Protein AF-A0A9P8UYE0-F1 (afdb_monomer_lite)

Radius of gyration: 27.61 Å; chains: 1; bounding box: 80×46×83 Å

pLDDT: mean 73.15, std 22.5, range [25.98, 96.81]

Secondary structure (DSSP, 8-state):
-----------PPP--PPP-----------TTTGGGG--S-SPPPPHHHHHHH-GGGS-----HHHHHHHHHHHHHHHHHHHHHHHHHHSTT--HHHHHHHHHS-S-----SSSHHHHHHHT--SSSSS-HHHHHHHHHHHHH-GGG--HHHHHHHHHHHHHHHHHTT-HHHHHHHHHHHHHHHHHHHHHHHHHHHHHHHHHHHHHHHHHHHHTS-TTS-HHHHHHHHHHHHHHHHHHHHHHHHHHHHHHHHHHHHHHHHHHHHH-

Structure (mmCIF, N/CA/C/O backbone):
data_AF-A0A9P8UYE0-F1
#
_entry.id   AF-A0A9P8UYE0-F1
#
loop_
_atom_site.group_PDB
_atom_site.id
_atom_site.type_symbol
_atom_site.label_atom_id
_atom_site.label_alt_id
_atom_site.label_comp_id
_atom_site.label_asym_id
_atom_site.label_entity_id
_atom_site.label_seq_id
_atom_site.pdbx_PDB_ins_code
_atom_site.Cartn_x
_atom_site.Cartn_y
_atom_site.Cartn_z
_atom_site.occupancy
_atom_site.B_iso_or_equiv
_atom_site.auth_seq_id
_atom_site.auth_comp_id
_atom_site.auth_asym_id
_atom_site.auth_atom_id
_atom_site.pdbx_PDB_model_num
ATOM 1 N N . MET A 1 1 ? -51.421 34.758 10.465 1.00 39.47 1 MET A N 1
ATOM 2 C CA . MET A 1 1 ? -50.378 34.513 9.446 1.00 39.47 1 MET A CA 1
ATOM 3 C C . MET A 1 1 ? -49.308 33.655 10.093 1.00 39.47 1 MET A C 1
ATOM 5 O O . MET A 1 1 ? -48.503 34.165 10.857 1.00 39.47 1 MET A O 1
ATOM 9 N N . THR A 1 2 ? -49.390 32.345 9.885 1.00 33.72 2 THR A N 1
ATOM 10 C CA . THR A 1 2 ? -48.604 31.326 10.594 1.00 33.72 2 THR A CA 1
ATOM 11 C C . THR A 1 2 ? -47.727 30.634 9.557 1.00 33.72 2 THR A C 1
ATOM 13 O O . THR A 1 2 ? -48.249 29.983 8.656 1.00 33.72 2 THR A O 1
ATOM 16 N N . ALA A 1 3 ? -46.411 30.830 9.633 1.00 34.81 3 ALA A N 1
ATOM 17 C CA . ALA A 1 3 ? -45.461 30.203 8.722 1.00 34.81 3 ALA A CA 1
ATOM 18 C C . ALA A 1 3 ? -45.076 28.816 9.254 1.00 34.81 3 ALA A C 1
ATOM 20 O O . ALA A 1 3 ? -44.510 28.685 10.338 1.00 34.81 3 ALA A O 1
ATOM 21 N N . ILE A 1 4 ? -45.408 27.783 8.481 1.00 36.22 4 ILE A N 1
ATOM 22 C CA . ILE A 1 4 ? -44.998 26.397 8.705 1.00 36.22 4 ILE A CA 1
ATOM 23 C C . ILE A 1 4 ? -43.597 26.239 8.101 1.00 36.22 4 ILE A C 1
ATOM 25 O O . ILE A 1 4 ? -43.437 26.293 6.884 1.00 36.22 4 ILE A O 1
ATOM 29 N N . MET A 1 5 ? -42.578 26.051 8.942 1.00 33.09 5 MET A N 1
ATOM 30 C CA . MET A 1 5 ? -41.247 25.633 8.494 1.00 33.09 5 MET A CA 1
ATOM 31 C C . MET A 1 5 ? -41.240 24.120 8.248 1.00 33.09 5 MET A C 1
ATOM 33 O O . MET A 1 5 ? -41.347 23.326 9.183 1.00 33.09 5 MET A O 1
ATOM 37 N N . GLN A 1 6 ? -41.096 23.718 6.984 1.00 34.91 6 GLN A N 1
ATOM 38 C CA . GLN A 1 6 ? -40.771 22.342 6.609 1.00 34.91 6 GLN A CA 1
ATOM 39 C C . GLN A 1 6 ? -39.362 21.990 7.106 1.00 34.91 6 GLN A C 1
ATOM 41 O O . GLN A 1 6 ? -38.376 22.622 6.730 1.00 34.91 6 GLN A O 1
ATOM 46 N N . LYS A 1 7 ? -39.266 20.954 7.946 1.00 34.41 7 LYS A N 1
ATOM 47 C CA . LYS A 1 7 ? -37.996 20.314 8.303 1.00 34.41 7 LYS A CA 1
ATOM 48 C C . LYS A 1 7 ? -37.472 19.539 7.094 1.00 34.41 7 LYS A C 1
ATOM 50 O O . LYS A 1 7 ? -38.073 18.549 6.690 1.00 34.41 7 LYS A O 1
ATOM 55 N N . SER A 1 8 ? -36.336 19.975 6.557 1.00 32.19 8 SER A N 1
ATOM 56 C CA . SER A 1 8 ? -35.516 19.175 5.648 1.00 32.19 8 SER A CA 1
ATOM 57 C C . SER A 1 8 ? -34.842 18.059 6.447 1.00 32.19 8 SER A C 1
ATOM 59 O O . SER A 1 8 ? -33.958 18.307 7.267 1.00 32.19 8 SER A O 1
ATOM 61 N N . THR A 1 9 ? -35.294 16.823 6.257 1.00 33.19 9 THR A N 1
ATOM 62 C CA . THR A 1 9 ? -34.565 15.620 6.663 1.00 33.19 9 THR A CA 1
ATOM 63 C C . THR A 1 9 ? -33.369 15.442 5.735 1.00 33.19 9 THR A C 1
ATOM 65 O O . THR A 1 9 ? -33.521 15.015 4.592 1.00 33.19 9 THR A O 1
ATOM 68 N N . ALA A 1 10 ? -32.176 15.772 6.228 1.00 30.72 10 ALA A N 1
ATOM 69 C CA . ALA A 1 10 ? -30.927 15.428 5.566 1.00 30.72 10 ALA A CA 1
ATOM 70 C C . ALA A 1 10 ? -30.736 13.904 5.622 1.00 30.72 10 ALA A C 1
ATOM 72 O O . ALA A 1 10 ? -30.415 13.339 6.667 1.00 30.72 10 ALA A O 1
ATOM 73 N N . ILE A 1 11 ? -30.964 13.240 4.492 1.00 35.22 11 ILE A N 1
ATOM 74 C CA . ILE A 1 11 ? -30.550 11.856 4.267 1.00 35.22 11 ILE A CA 1
ATOM 75 C C . ILE A 1 11 ? -29.032 11.902 4.070 1.00 35.22 11 ILE A C 1
ATOM 77 O O . ILE A 1 11 ? -28.545 12.437 3.073 1.00 35.22 11 ILE A O 1
ATOM 81 N N . PHE A 1 12 ? -28.283 11.419 5.061 1.00 33.12 12 PHE A N 1
ATOM 82 C CA . PHE A 1 12 ? -26.826 11.336 4.996 1.00 33.12 12 PHE A CA 1
ATOM 83 C C . PHE A 1 12 ? -26.438 10.313 3.921 1.00 33.12 12 PHE A C 1
ATOM 85 O O . PHE A 1 12 ? -26.935 9.186 3.914 1.00 33.12 12 PHE A O 1
ATOM 92 N N . GLY A 1 13 ? -25.622 10.761 2.968 1.00 33.19 13 GLY A N 1
ATOM 93 C CA . GLY A 1 13 ? -25.357 10.077 1.708 1.00 33.19 13 GLY A CA 1
ATOM 94 C C . GLY A 1 13 ? -24.734 8.692 1.859 1.00 33.19 13 GLY A C 1
ATOM 95 O O . GLY A 1 13 ? -23.921 8.436 2.746 1.00 33.19 13 GLY A O 1
ATOM 96 N N . HIS A 1 14 ? -25.090 7.811 0.923 1.00 30.25 14 HIS A N 1
ATOM 97 C CA . HIS A 1 14 ? -24.326 6.607 0.629 1.00 30.25 14 HIS A CA 1
ATOM 98 C C . HIS A 1 14 ? -22.843 6.952 0.422 1.00 30.25 14 HIS A C 1
ATOM 100 O O . HIS A 1 14 ? -22.548 7.972 -0.209 1.00 30.25 14 HIS A O 1
ATOM 106 N N . PRO A 1 15 ? -21.907 6.109 0.893 1.00 31.59 15 PRO A N 1
ATOM 107 C CA . PRO A 1 15 ? -20.499 6.297 0.596 1.00 31.59 15 PRO A CA 1
ATOM 108 C C . PRO A 1 15 ? -20.310 6.217 -0.920 1.00 31.59 15 PRO A C 1
ATOM 110 O O . PRO A 1 15 ? -20.405 5.147 -1.523 1.00 31.59 15 PRO A O 1
ATOM 113 N N . GLN A 1 16 ? -20.060 7.362 -1.553 1.00 28.86 16 GLN A N 1
ATOM 114 C CA . GLN A 1 16 ? -19.506 7.378 -2.895 1.00 28.86 16 GLN A CA 1
ATOM 115 C C . GLN A 1 16 ? -18.094 6.817 -2.782 1.00 28.86 16 GLN A C 1
ATOM 117 O O . GLN A 1 16 ? -17.169 7.486 -2.325 1.00 28.86 16 GLN A O 1
ATOM 122 N N . ILE A 1 17 ? -17.954 5.551 -3.169 1.00 37.41 17 ILE A N 1
ATOM 123 C CA . ILE A 1 17 ? -16.667 4.960 -3.509 1.00 37.41 17 ILE A CA 1
ATOM 124 C C . ILE A 1 17 ? -16.056 5.911 -4.546 1.00 37.41 17 ILE A C 1
ATOM 126 O O . ILE A 1 17 ? -16.691 6.120 -5.586 1.00 37.41 17 ILE A O 1
ATOM 130 N N . PRO A 1 18 ? -14.894 6.539 -4.291 1.00 34.28 18 PRO A N 1
ATOM 131 C CA . PRO A 1 18 ? -14.243 7.319 -5.325 1.00 34.28 18 PRO A CA 1
ATOM 132 C C . PRO A 1 18 ? -14.008 6.373 -6.498 1.00 34.28 18 PRO A C 1
ATOM 134 O O . PRO A 1 18 ? -13.351 5.339 -6.349 1.00 34.28 18 PRO A O 1
ATOM 137 N N . ALA A 1 19 ? -14.614 6.687 -7.645 1.00 34.16 19 ALA A N 1
ATOM 138 C CA . ALA A 1 19 ? -14.321 5.982 -8.878 1.00 34.16 19 ALA A CA 1
ATOM 139 C C . ALA A 1 19 ? -12.793 5.972 -9.043 1.00 34.16 19 ALA A C 1
ATOM 141 O O . ALA A 1 19 ? -12.169 7.006 -8.783 1.00 34.16 19 ALA A O 1
ATOM 142 N N . PRO A 1 20 ? -12.175 4.836 -9.414 1.00 36.22 20 PRO A N 1
ATOM 143 C CA . PRO A 1 20 ? -10.745 4.795 -9.657 1.00 36.22 20 PRO A CA 1
ATOM 144 C C . PRO A 1 20 ? -10.450 5.816 -10.751 1.00 36.22 20 PRO A C 1
ATOM 146 O O . PRO A 1 20 ? -10.821 5.629 -11.911 1.00 36.22 20 PRO A O 1
ATOM 149 N N . GLY A 1 21 ? -9.859 6.936 -10.339 1.00 31.19 21 GLY A N 1
ATOM 150 C CA . GLY A 1 21 ? -9.413 8.005 -11.209 1.00 31.19 21 GLY A CA 1
ATOM 151 C C . GLY A 1 21 ? -8.294 7.466 -12.078 1.00 31.19 21 GLY A C 1
ATOM 152 O O . GLY A 1 21 ? -7.120 7.597 -11.754 1.00 31.19 21 GLY A O 1
ATOM 153 N N . PHE A 1 22 ? -8.669 6.829 -13.181 1.00 41.12 22 PHE A N 1
ATOM 154 C CA . PHE A 1 22 ? -7.832 6.763 -14.357 1.00 41.12 22 PHE A CA 1
ATOM 155 C C . PHE A 1 22 ? -7.769 8.181 -14.916 1.00 41.12 22 PHE A C 1
ATOM 157 O O . PHE A 1 22 ? -8.495 8.519 -15.851 1.00 41.12 22 PHE A O 1
ATOM 164 N N . ASP A 1 23 ? -6.879 9.004 -14.366 1.00 30.78 23 ASP A N 1
ATOM 165 C CA . ASP A 1 23 ? -6.284 10.048 -15.183 1.00 30.78 23 ASP A CA 1
ATOM 166 C C . ASP A 1 23 ? -5.532 9.315 -16.295 1.00 30.78 23 ASP A C 1
ATOM 168 O O . ASP A 1 23 ? -4.390 8.874 -16.150 1.00 30.78 23 ASP A O 1
ATOM 172 N N . ARG A 1 24 ? -6.221 9.114 -17.424 1.00 30.98 24 ARG A N 1
ATOM 173 C CA . ARG A 1 24 ? -5.555 8.937 -18.707 1.00 30.98 24 ARG A CA 1
ATOM 174 C C . ARG A 1 24 ? -4.742 10.204 -18.898 1.00 30.98 24 ARG A C 1
ATOM 176 O O . ARG A 1 24 ? -5.270 11.222 -19.335 1.00 30.98 24 ARG A O 1
ATOM 183 N N . VAL A 1 25 ? -3.473 10.135 -18.515 1.00 30.84 25 VAL A N 1
ATOM 184 C CA . VAL A 1 25 ? -2.491 11.166 -18.817 1.00 30.84 25 VAL A CA 1
ATOM 185 C C . VAL A 1 25 ? -2.559 11.392 -20.323 1.00 30.84 25 VAL A C 1
ATOM 187 O O . VAL A 1 25 ? -2.306 10.485 -21.119 1.00 30.84 25 VAL A O 1
ATOM 190 N N . PHE A 1 26 ? -3.008 12.584 -20.704 1.00 25.98 26 PHE A N 1
ATOM 191 C CA . PHE A 1 26 ? -2.976 13.035 -22.082 1.00 25.98 26 PHE A CA 1
ATOM 192 C C . PHE A 1 26 ? -1.515 13.067 -22.524 1.00 25.98 26 PHE A C 1
ATOM 194 O O . PHE A 1 26 ? -0.680 13.727 -21.907 1.00 25.98 26 PHE A O 1
ATOM 201 N N . TRP A 1 27 ? -1.212 12.331 -23.590 1.00 30.17 27 TRP A N 1
ATOM 202 C CA . TRP A 1 27 ? 0.089 12.360 -24.238 1.00 30.17 27 TRP A CA 1
ATOM 203 C C . TRP A 1 27 ? 0.303 13.745 -24.846 1.00 30.17 27 TRP A C 1
ATOM 205 O O . TRP A 1 27 ? -0.287 14.077 -25.873 1.00 30.17 27 TRP A O 1
ATOM 215 N N . VAL A 1 28 ? 1.145 14.554 -24.209 1.00 28.78 28 VAL A N 1
ATOM 216 C CA . VAL A 1 28 ? 1.764 15.712 -24.852 1.00 28.78 28 VAL A CA 1
ATOM 217 C C . VAL A 1 28 ? 3.174 15.282 -25.235 1.00 28.78 28 VAL A C 1
ATOM 219 O O . VAL A 1 28 ? 4.042 15.139 -24.378 1.00 28.78 28 VAL A O 1
ATOM 222 N N . SER A 1 29 ? 3.379 15.027 -26.528 1.00 37.00 29 SER A N 1
ATOM 223 C CA . SER A 1 29 ? 4.698 14.802 -27.124 1.00 37.00 29 SER A CA 1
ATOM 224 C C . SER A 1 29 ? 5.589 16.024 -26.885 1.00 37.00 29 SER A C 1
ATOM 226 O O . SER A 1 29 ? 5.498 17.019 -27.602 1.00 37.00 29 SER A O 1
ATOM 228 N N . GLN A 1 30 ? 6.479 15.948 -25.895 1.00 35.84 30 GLN A N 1
ATOM 229 C CA . GLN A 1 30 ? 7.661 16.808 -25.779 1.00 35.84 30 GLN A CA 1
ATOM 230 C C . GLN A 1 30 ? 8.777 16.273 -26.695 1.00 35.84 30 GLN A C 1
ATOM 232 O O . GLN A 1 30 ? 9.864 15.918 -26.253 1.00 35.84 30 GLN A O 1
ATOM 237 N N . ASP A 1 31 ? 8.509 16.188 -27.999 1.00 38.31 31 ASP A N 1
ATOM 238 C CA . ASP A 1 31 ? 9.440 15.577 -28.962 1.00 38.31 31 ASP A CA 1
ATOM 239 C C . ASP A 1 31 ? 10.536 16.539 -29.470 1.00 38.31 31 ASP A C 1
ATOM 241 O O . ASP A 1 31 ? 11.426 16.123 -30.209 1.00 38.31 31 ASP A O 1
ATOM 245 N N . ALA A 1 32 ? 10.519 17.821 -29.089 1.00 38.62 32 ALA A N 1
ATOM 246 C CA . ALA A 1 32 ? 11.411 18.821 -29.689 1.00 38.62 32 ALA A CA 1
ATOM 247 C C . ALA A 1 32 ? 12.681 19.132 -28.874 1.00 38.62 32 ALA A C 1
ATOM 249 O O . ALA A 1 32 ? 13.745 19.324 -29.460 1.00 38.62 32 ALA A O 1
ATOM 250 N N . GLU A 1 33 ? 12.614 19.163 -27.540 1.00 36.91 33 GLU A N 1
ATOM 251 C CA . GLU A 1 33 ? 13.739 19.648 -26.716 1.00 36.91 33 GLU A CA 1
ATOM 252 C C . GLU A 1 33 ? 14.691 18.540 -26.250 1.00 36.91 33 GLU A C 1
ATOM 254 O O . GLU A 1 33 ? 15.879 18.790 -26.044 1.00 36.91 33 GLU A O 1
ATOM 259 N N . ILE A 1 34 ? 14.223 17.289 -26.183 1.00 46.22 34 ILE A N 1
ATOM 260 C CA . ILE A 1 34 ? 15.057 16.156 -25.757 1.00 46.22 34 ILE A CA 1
ATOM 261 C C . ILE A 1 34 ? 16.171 15.881 -26.779 1.00 46.22 34 ILE A C 1
ATOM 263 O O . ILE A 1 34 ? 17.258 15.467 -26.391 1.00 46.22 34 ILE A O 1
ATOM 267 N N . LEU A 1 35 ? 15.969 16.183 -28.068 1.00 42.41 35 LEU A N 1
ATOM 268 C CA . LEU A 1 35 ? 16.925 15.900 -29.150 1.00 42.41 35 LEU A CA 1
ATOM 269 C C . LEU A 1 35 ? 18.211 16.754 -29.118 1.00 42.41 35 LEU A C 1
ATOM 271 O O . LEU A 1 35 ? 19.197 16.385 -29.757 1.00 42.41 35 LEU A O 1
ATOM 275 N N . ALA A 1 36 ? 18.254 17.857 -28.362 1.00 41.09 36 ALA A N 1
ATOM 276 C CA . ALA A 1 36 ? 19.394 18.781 -28.369 1.00 41.09 36 ALA A CA 1
ATOM 277 C C . ALA A 1 36 ? 20.595 18.329 -27.505 1.00 41.09 36 ALA A C 1
ATOM 279 O O . ALA A 1 36 ? 21.716 18.789 -27.731 1.00 41.09 36 ALA A O 1
ATOM 280 N N . ASN A 1 37 ? 20.401 17.393 -26.565 1.00 39.84 37 ASN A N 1
ATOM 281 C CA . ASN A 1 37 ? 21.430 16.978 -25.593 1.00 39.84 37 ASN A CA 1
ATOM 282 C C . ASN A 1 37 ? 22.187 15.673 -25.937 1.00 39.84 37 ASN A C 1
ATOM 284 O O . ASN A 1 37 ? 22.984 15.186 -25.139 1.00 39.84 37 ASN A O 1
ATOM 288 N N . TRP A 1 38 ? 22.015 15.112 -27.139 1.00 47.50 38 TRP A N 1
ATOM 289 C CA . TRP A 1 38 ? 22.491 13.764 -27.521 1.00 47.50 38 TRP A CA 1
ATOM 290 C C . TRP A 1 38 ? 23.991 13.671 -27.860 1.00 47.50 38 TRP A C 1
ATOM 292 O O . TRP A 1 38 ? 24.430 12.758 -28.558 1.00 47.50 38 TRP A O 1
ATOM 302 N N . LYS A 1 39 ? 24.810 14.600 -27.358 1.00 41.72 39 LYS A N 1
ATOM 303 C CA . LYS A 1 39 ? 26.267 14.626 -27.578 1.00 41.72 39 LYS A CA 1
ATOM 304 C C . LYS A 1 39 ? 27.055 13.703 -26.637 1.00 41.72 39 LYS A C 1
ATOM 306 O O . LYS A 1 39 ? 28.249 13.925 -26.452 1.00 41.72 39 LYS A O 1
ATOM 311 N N . GLN A 1 40 ? 26.440 12.676 -26.046 1.00 48.09 40 GLN A N 1
ATOM 312 C CA . GLN A 1 40 ? 27.210 11.649 -25.340 1.00 48.09 40 GLN A CA 1
ATOM 313 C C . GLN A 1 40 ? 27.521 10.461 -26.261 1.00 48.09 40 GLN A C 1
ATOM 315 O O . GLN A 1 40 ? 26.619 9.922 -26.908 1.00 48.09 40 GLN A O 1
ATOM 320 N N . PRO A 1 41 ? 28.797 10.044 -26.343 1.00 50.66 41 PRO A N 1
ATOM 321 C CA . PRO A 1 41 ? 29.192 8.899 -27.143 1.00 50.66 41 PRO A CA 1
ATOM 322 C C . PRO A 1 41 ? 28.630 7.637 -26.494 1.00 50.66 41 PRO A C 1
ATOM 324 O O . PRO A 1 41 ? 28.970 7.380 -25.352 1.00 50.66 41 PRO A O 1
ATOM 327 N N . TRP A 1 42 ? 27.780 6.897 -27.218 1.00 56.31 42 TRP A N 1
ATOM 328 C CA . TRP A 1 42 ? 27.510 5.445 -27.151 1.00 56.31 42 TRP A CA 1
ATOM 329 C C . TRP A 1 42 ? 27.748 4.706 -25.818 1.00 56.31 42 TRP A C 1
ATOM 331 O O . TRP A 1 42 ? 28.145 3.543 -25.823 1.00 56.31 42 TRP A O 1
ATOM 341 N N . SER A 1 43 ? 27.494 5.338 -24.677 1.00 65.00 43 SER A N 1
ATOM 342 C CA . SER A 1 43 ? 27.618 4.696 -23.383 1.00 65.00 43 SER A CA 1
ATOM 343 C C . SER A 1 43 ? 26.402 3.803 -23.190 1.00 65.00 43 SER A C 1
ATOM 345 O O . SER A 1 43 ? 25.260 4.172 -23.513 1.00 65.00 43 SER A O 1
ATOM 347 N N . GLU A 1 44 ? 26.665 2.581 -22.732 1.00 76.12 44 GLU A N 1
ATOM 348 C CA . GLU A 1 44 ? 25.623 1.695 -22.231 1.00 76.12 44 GLU A CA 1
ATOM 349 C C . GLU A 1 44 ? 24.902 2.440 -21.110 1.00 76.12 44 GLU A C 1
ATOM 351 O O . GLU A 1 44 ? 25.520 2.890 -20.146 1.00 76.12 44 GLU A O 1
ATOM 356 N N . ARG A 1 45 ? 23.598 2.644 -21.294 1.00 84.25 45 ARG A N 1
ATOM 357 C CA . ARG A 1 45 ? 22.760 3.308 -20.299 1.00 84.25 45 ARG A CA 1
ATOM 358 C C . ARG A 1 45 ? 22.234 2.261 -19.341 1.00 84.25 45 ARG A C 1
ATOM 360 O O . ARG A 1 45 ? 21.761 1.207 -19.775 1.00 84.25 45 ARG A O 1
ATOM 367 N N . SER A 1 46 ? 22.309 2.560 -18.055 1.00 91.38 46 SER A N 1
ATOM 368 C CA . SER A 1 46 ? 21.696 1.743 -17.022 1.00 91.38 46 SER A CA 1
ATOM 369 C C . SER A 1 46 ? 20.181 1.954 -17.000 1.00 91.38 46 SER A C 1
ATOM 371 O O . SER A 1 46 ? 19.651 2.934 -17.527 1.00 91.38 46 SER A O 1
ATOM 373 N N . LEU A 1 47 ? 19.462 1.042 -16.342 1.00 90.88 47 LEU A N 1
ATOM 374 C CA . LEU A 1 47 ? 18.027 1.211 -16.117 1.00 90.88 47 LEU A CA 1
ATOM 375 C C . LEU A 1 47 ? 17.717 2.465 -15.271 1.00 90.88 47 LEU A C 1
ATOM 377 O O . LEU A 1 47 ? 16.666 3.069 -15.459 1.00 90.88 47 LEU A O 1
ATOM 381 N N . GLU A 1 48 ? 18.616 2.873 -14.365 1.00 91.81 48 GLU A N 1
ATOM 382 C CA . GLU A 1 48 ? 18.415 4.083 -13.553 1.00 91.81 48 GLU A CA 1
ATOM 383 C C . GLU A 1 48 ? 18.547 5.355 -14.398 1.00 91.81 48 GLU A C 1
ATOM 385 O O . GLU A 1 48 ? 17.742 6.265 -14.222 1.00 91.81 48 GLU A O 1
ATOM 390 N N . ASP A 1 49 ? 19.468 5.391 -15.367 1.00 92.31 49 ASP A N 1
ATOM 391 C CA . ASP A 1 49 ? 19.581 6.515 -16.312 1.00 92.31 49 ASP A CA 1
ATOM 392 C C . ASP A 1 49 ? 18.285 6.676 -17.116 1.00 92.31 49 ASP A C 1
ATOM 394 O O . ASP A 1 49 ? 17.770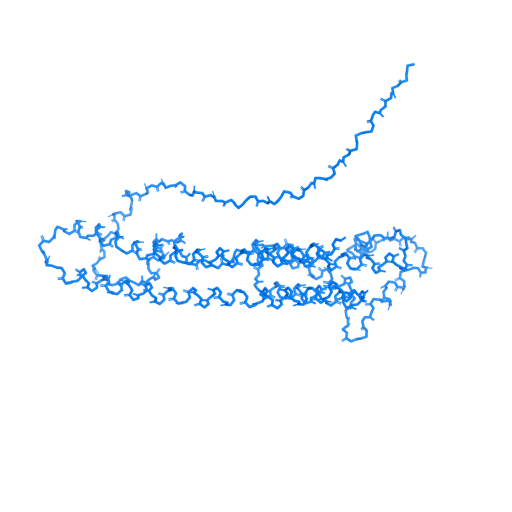 7.779 -17.280 1.00 92.31 49 ASP A O 1
ATOM 398 N N . LEU A 1 50 ? 17.700 5.556 -17.555 1.00 91.94 50 LEU A N 1
ATOM 399 C CA . LEU A 1 50 ? 16.418 5.572 -18.257 1.00 91.94 50 LEU A CA 1
ATOM 400 C C . LEU A 1 50 ? 15.265 6.064 -17.369 1.00 91.94 50 LEU A C 1
ATOM 402 O O . LEU A 1 50 ? 14.362 6.732 -17.866 1.00 91.94 50 LEU A O 1
ATOM 406 N N . TYR A 1 51 ? 15.279 5.775 -16.064 1.00 92.25 51 TYR A N 1
ATOM 407 C CA . TYR A 1 51 ? 14.282 6.320 -15.136 1.00 92.25 51 TYR A CA 1
ATOM 408 C C . TYR A 1 51 ? 14.480 7.805 -14.823 1.00 92.25 51 TYR A C 1
ATOM 410 O O . TYR A 1 51 ? 13.505 8.458 -14.452 1.00 92.25 51 TYR A O 1
ATOM 418 N N . GLN A 1 52 ? 15.696 8.343 -14.942 1.00 92.50 52 GLN A N 1
ATOM 419 C CA . GLN A 1 52 ? 15.924 9.787 -14.826 1.00 92.50 52 GLN A CA 1
ATOM 420 C C . GLN A 1 52 ? 15.308 10.536 -16.010 1.00 92.50 52 GLN A C 1
ATOM 422 O O . GLN A 1 52 ? 14.671 11.567 -15.803 1.00 92.50 52 GLN A O 1
ATOM 427 N N . ASP A 1 53 ? 15.432 9.974 -17.215 1.00 90.75 53 ASP A N 1
ATOM 428 C CA . ASP A 1 53 ? 14.822 10.521 -18.433 1.00 90.75 53 ASP A CA 1
ATOM 429 C C . ASP A 1 53 ? 13.291 10.315 -18.461 1.00 90.75 53 ASP A C 1
ATOM 431 O O . ASP A 1 53 ? 12.566 11.134 -19.025 1.00 90.75 53 ASP A O 1
ATOM 435 N N . HIS A 1 54 ? 12.794 9.243 -17.828 1.00 91.19 54 HIS A N 1
ATOM 436 C CA . HIS A 1 54 ? 11.375 8.854 -17.793 1.00 91.19 54 HIS A CA 1
ATOM 437 C C . HIS A 1 54 ? 10.867 8.560 -16.362 1.00 91.19 54 HIS A C 1
ATOM 439 O O . HIS A 1 54 ? 10.556 7.405 -16.023 1.00 91.19 54 HIS A O 1
ATOM 445 N N . PRO A 1 55 ? 10.757 9.575 -15.480 1.00 91.56 55 PRO A N 1
ATOM 446 C CA . PRO A 1 55 ? 10.365 9.395 -14.076 1.00 91.56 55 PRO A CA 1
ATOM 447 C C . PRO A 1 55 ? 8.921 8.898 -13.886 1.00 91.56 55 PRO A C 1
ATOM 449 O O . PRO A 1 55 ? 8.568 8.358 -12.827 1.00 91.56 55 PRO A O 1
ATOM 452 N N . GLU A 1 56 ? 8.068 9.077 -14.892 1.00 91.62 56 GLU A N 1
ATOM 453 C CA . GLU A 1 56 ? 6.704 8.558 -14.968 1.00 91.62 56 GLU A CA 1
ATOM 454 C C . GLU A 1 56 ? 6.660 7.036 -15.148 1.00 91.62 56 GLU A C 1
ATOM 456 O O . GLU A 1 56 ? 5.711 6.396 -14.698 1.00 91.62 56 GLU A O 1
ATOM 461 N N . LYS A 1 57 ? 7.709 6.440 -15.732 1.00 92.31 57 LYS A N 1
ATOM 462 C CA . LYS A 1 57 ? 7.796 4.989 -15.969 1.00 92.31 57 LYS A CA 1
ATOM 463 C C . LYS A 1 57 ? 8.427 4.219 -14.820 1.00 92.31 57 LYS A C 1
ATOM 465 O O . LYS A 1 57 ? 8.540 2.993 -14.871 1.00 92.31 57 LYS A O 1
ATOM 470 N N . ARG A 1 58 ? 8.827 4.919 -13.757 1.00 93.12 58 ARG A N 1
ATOM 471 C CA . ARG A 1 58 ? 9.380 4.293 -12.558 1.00 93.12 58 ARG A CA 1
ATOM 472 C C . ARG A 1 58 ? 8.325 3.410 -11.895 1.00 93.12 58 ARG A C 1
ATOM 474 O O . ARG A 1 58 ? 7.189 3.825 -11.678 1.00 93.12 58 ARG A O 1
ATOM 481 N N . LEU A 1 59 ? 8.728 2.207 -11.498 1.00 92.50 59 LEU A N 1
ATOM 482 C CA . LEU A 1 59 ? 7.865 1.268 -10.779 1.00 92.50 59 LEU A CA 1
ATOM 483 C C . LEU A 1 59 ? 7.642 1.762 -9.336 1.00 92.50 59 LEU A C 1
ATOM 485 O O . LEU A 1 59 ? 8.430 1.472 -8.429 1.00 92.50 59 LEU A O 1
ATOM 489 N N . ARG A 1 60 ? 6.609 2.586 -9.137 1.00 87.62 60 ARG A N 1
ATOM 490 C CA . ARG A 1 60 ? 6.264 3.184 -7.836 1.00 87.62 60 ARG A CA 1
ATOM 491 C C . ARG A 1 60 ? 5.506 2.191 -6.961 1.00 87.62 60 ARG A C 1
ATOM 493 O O . ARG A 1 60 ? 4.693 1.423 -7.454 1.00 87.62 60 ARG A O 1
ATOM 500 N N . SER A 1 61 ? 5.752 2.224 -5.655 1.00 84.88 61 SER A N 1
ATOM 501 C CA . SER A 1 61 ? 4.993 1.402 -4.706 1.00 84.88 61 SER A CA 1
ATOM 502 C C . SER A 1 61 ? 3.542 1.901 -4.561 1.00 84.88 61 SER A C 1
ATOM 504 O O . SER A 1 61 ? 3.070 2.762 -5.309 1.00 84.88 61 SER A O 1
ATOM 506 N N . ILE A 1 62 ? 2.814 1.340 -3.601 1.00 86.12 62 ILE A N 1
ATOM 507 C CA . ILE A 1 62 ? 1.473 1.787 -3.216 1.00 86.12 62 ILE A CA 1
ATOM 508 C C . ILE A 1 62 ? 1.548 3.247 -2.779 1.00 86.12 62 ILE A C 1
ATOM 510 O O . ILE A 1 62 ? 2.488 3.667 -2.102 1.00 86.12 62 ILE A O 1
ATOM 514 N N . GLU A 1 63 ? 0.548 4.027 -3.172 1.00 88.31 63 GLU A N 1
ATOM 515 C CA . GLU A 1 63 ? 0.501 5.430 -2.791 1.00 88.31 63 GLU A CA 1
ATOM 516 C C . GLU A 1 63 ? 0.222 5.568 -1.289 1.00 88.31 63 GLU A C 1
ATOM 518 O O . GLU A 1 63 ? -0.663 4.876 -0.769 1.00 88.31 63 GLU A O 1
ATOM 523 N N . PRO A 1 64 ? 0.900 6.498 -0.589 1.00 88.56 64 PRO A N 1
ATOM 524 C CA . PRO A 1 64 ? 0.632 6.777 0.822 1.00 88.56 64 PRO A CA 1
ATOM 525 C C . PRO A 1 64 ? -0.849 7.063 1.107 1.00 88.56 64 PRO A C 1
ATOM 527 O O . PRO A 1 64 ? -1.377 6.643 2.131 1.00 88.56 64 PRO A O 1
ATOM 530 N N . SER A 1 65 ? -1.558 7.685 0.159 1.00 87.56 65 SER A N 1
ATOM 531 C CA . SER A 1 65 ? -3.006 7.926 0.216 1.00 87.56 65 SER A CA 1
ATOM 532 C C . SER A 1 65 ? -3.824 6.641 0.406 1.00 87.56 65 SER A C 1
ATOM 534 O O . SER A 1 65 ? -4.769 6.626 1.194 1.00 87.56 65 SER A O 1
ATOM 536 N N . THR A 1 66 ? -3.442 5.555 -0.273 1.00 89.44 66 THR A N 1
ATOM 537 C CA . THR A 1 66 ? -4.110 4.250 -0.179 1.00 89.44 66 THR A CA 1
ATOM 538 C C . THR A 1 66 ? -3.850 3.616 1.182 1.00 89.44 66 THR A C 1
ATOM 540 O O . THR A 1 66 ? -4.786 3.171 1.842 1.00 89.44 66 THR A O 1
ATOM 543 N N . LEU A 1 67 ? -2.599 3.637 1.651 1.00 90.19 67 LEU A N 1
ATOM 544 C CA . LEU A 1 67 ? -2.263 3.160 2.997 1.00 90.19 67 LEU A CA 1
ATOM 545 C C . LEU A 1 67 ? -2.988 3.986 4.070 1.00 90.19 67 LEU A C 1
ATOM 547 O O . LEU A 1 67 ? -3.480 3.444 5.055 1.00 90.19 67 LEU A O 1
ATOM 551 N N . GLY A 1 68 ? -3.108 5.297 3.853 1.00 90.62 68 GLY A N 1
ATOM 552 C CA . GLY A 1 68 ? -3.834 6.204 4.732 1.00 90.62 68 GLY A CA 1
ATOM 553 C C . GLY A 1 68 ? -5.325 5.883 4.800 1.00 90.62 68 GLY A C 1
ATOM 554 O O . GLY A 1 68 ? -5.922 6.008 5.866 1.00 90.62 68 GLY A O 1
ATOM 555 N N . LEU A 1 69 ? -5.930 5.428 3.700 1.00 90.69 69 LEU A N 1
ATOM 556 C CA . LEU A 1 69 ? -7.313 4.956 3.696 1.00 90.69 69 LEU A CA 1
ATOM 557 C C . LEU A 1 69 ? -7.482 3.691 4.547 1.00 90.69 69 LEU A C 1
ATOM 559 O O . LEU A 1 69 ? -8.380 3.661 5.383 1.00 90.69 69 LEU A O 1
ATOM 563 N N . VAL A 1 70 ? -6.594 2.699 4.401 1.00 91.56 70 VAL A N 1
ATOM 564 C CA . VAL A 1 70 ? -6.598 1.491 5.253 1.00 91.56 70 VAL A CA 1
ATOM 565 C C . VAL A 1 70 ? -6.504 1.888 6.728 1.00 91.56 70 VAL A C 1
ATOM 567 O O . VAL A 1 70 ? -7.299 1.433 7.549 1.00 91.56 70 VAL A O 1
ATOM 570 N N . ALA A 1 71 ? -5.563 2.777 7.057 1.00 91.69 71 ALA A N 1
ATOM 571 C CA . ALA A 1 71 ? -5.337 3.232 8.422 1.00 91.69 71 ALA A CA 1
ATOM 572 C C . ALA A 1 71 ? -6.571 3.948 9.000 1.00 91.69 71 ALA A C 1
ATOM 574 O O . ALA A 1 71 ? -6.939 3.713 10.149 1.00 91.69 71 ALA A O 1
ATOM 575 N N . LYS A 1 72 ? -7.253 4.776 8.194 1.00 91.44 72 LYS A N 1
ATOM 576 C CA . LYS A 1 72 ? -8.520 5.423 8.576 1.00 91.44 72 LYS A CA 1
ATOM 577 C C . LYS A 1 72 ? -9.625 4.410 8.847 1.00 91.44 72 LYS A C 1
ATOM 579 O O . LYS A 1 72 ? -10.338 4.567 9.830 1.00 91.44 72 LYS A O 1
ATOM 584 N N . THR A 1 73 ? -9.763 3.385 8.008 1.00 92.12 73 THR A N 1
ATOM 585 C CA . THR A 1 73 ? -10.764 2.329 8.207 1.00 92.12 73 THR A CA 1
ATOM 586 C C . THR A 1 73 ? -10.515 1.558 9.502 1.00 92.12 73 THR A C 1
ATOM 588 O O . THR A 1 73 ? -11.441 1.365 10.284 1.00 92.12 73 THR A O 1
ATOM 591 N N . ALA A 1 74 ? -9.268 1.168 9.772 1.00 92.88 74 ALA A N 1
ATOM 592 C CA . ALA A 1 74 ? -8.913 0.483 11.013 1.00 92.88 74 ALA A CA 1
ATOM 593 C C . ALA A 1 74 ? -9.193 1.346 12.252 1.00 92.88 74 ALA A C 1
ATOM 595 O O . ALA A 1 74 ? -9.807 0.883 13.214 1.00 92.88 74 ALA A O 1
ATOM 596 N N . LEU A 1 75 ? -8.813 2.624 12.185 1.00 90.94 75 LEU A N 1
ATOM 597 C CA . LEU A 1 75 ? -9.061 3.590 13.246 1.00 90.94 75 LEU A CA 1
ATOM 598 C C . LEU A 1 75 ? -10.558 3.817 13.486 1.00 90.94 75 LEU A C 1
ATOM 600 O O . LEU A 1 75 ? -10.973 3.880 14.637 1.00 90.94 75 LEU A O 1
ATOM 604 N N . GLN A 1 76 ? -11.371 3.904 12.430 1.00 90.81 76 GLN A N 1
ATOM 605 C CA . GLN A 1 76 ? -12.824 4.036 12.559 1.00 90.81 76 GLN A CA 1
ATOM 606 C C . GLN A 1 76 ? -13.413 2.870 13.363 1.00 90.81 76 GLN A C 1
ATOM 608 O O . GLN A 1 76 ? -14.221 3.079 14.261 1.00 90.81 76 GLN A O 1
ATOM 613 N N . ILE A 1 77 ? -12.971 1.649 13.080 1.00 90.88 77 ILE A N 1
ATOM 614 C CA . ILE A 1 77 ? -13.450 0.439 13.757 1.00 90.88 77 ILE A CA 1
ATOM 615 C C . ILE A 1 77 ? -13.046 0.430 15.229 1.00 90.88 77 ILE A C 1
ATOM 617 O O . ILE A 1 77 ? -13.849 0.069 16.090 1.00 90.88 77 ILE A O 1
ATOM 621 N N . ALA A 1 78 ? -11.823 0.865 15.530 1.00 89.31 78 ALA A N 1
ATOM 622 C CA . ALA A 1 78 ? -11.366 1.032 16.904 1.00 89.31 78 ALA A CA 1
ATOM 623 C C . ALA A 1 78 ? -12.149 2.131 17.644 1.00 89.31 78 ALA A C 1
ATOM 625 O O . ALA A 1 78 ? -12.542 1.932 18.794 1.00 89.31 78 ALA A O 1
ATOM 626 N N . ASP A 1 79 ? -12.422 3.263 16.987 1.00 86.38 79 ASP A N 1
ATOM 627 C CA . ASP A 1 79 ? -13.263 4.337 17.525 1.00 86.38 79 ASP A CA 1
ATOM 628 C C . ASP A 1 79 ? -14.690 3.826 17.805 1.00 86.38 79 ASP A C 1
ATOM 630 O O . ASP A 1 79 ? -15.261 4.136 18.850 1.00 86.38 79 ASP A O 1
ATOM 634 N N . GLU A 1 80 ? -15.282 3.019 16.922 1.00 88.38 80 GLU A N 1
ATOM 635 C CA . GLU A 1 80 ? -16.601 2.408 17.138 1.00 88.38 80 GLU A CA 1
ATOM 636 C C . GLU A 1 80 ? -16.602 1.400 18.298 1.00 88.38 80 GLU A C 1
ATOM 638 O O . GLU A 1 80 ? -17.542 1.382 19.095 1.00 88.38 80 GLU A O 1
ATOM 643 N N . ALA A 1 81 ? -15.552 0.586 18.436 1.00 88.38 81 ALA A N 1
ATOM 644 C CA . ALA A 1 81 ? -15.397 -0.326 19.570 1.00 88.38 81 ALA A CA 1
ATOM 645 C C . ALA A 1 81 ? -15.303 0.440 20.897 1.00 88.38 81 ALA A C 1
ATOM 647 O O . ALA A 1 81 ? -16.014 0.121 21.852 1.00 88.38 81 ALA A O 1
ATOM 648 N N . ALA A 1 82 ? -14.488 1.498 20.944 1.00 83.75 82 ALA A N 1
ATOM 649 C CA . ALA A 1 82 ? -14.354 2.350 22.121 1.00 83.75 82 ALA A CA 1
ATOM 650 C C . ALA A 1 82 ? -15.663 3.080 22.469 1.00 83.75 82 ALA A C 1
ATOM 652 O O . ALA A 1 82 ? -16.033 3.153 23.641 1.00 83.75 82 ALA A O 1
ATOM 653 N N . ASN A 1 83 ? -16.398 3.571 21.464 1.00 82.69 83 ASN A N 1
ATOM 654 C CA . ASN A 1 83 ? -17.720 4.175 21.655 1.00 82.69 83 ASN A CA 1
ATOM 655 C C . ASN A 1 83 ? -18.733 3.180 22.235 1.00 82.69 83 ASN A C 1
ATOM 657 O O . ASN A 1 83 ? -19.423 3.502 23.203 1.00 82.69 83 ASN A O 1
ATOM 661 N N . ASN A 1 84 ? -18.826 1.974 21.669 1.00 85.00 84 ASN A N 1
ATOM 662 C CA . ASN A 1 84 ? -19.745 0.939 22.150 1.00 85.00 84 ASN A CA 1
ATOM 663 C C . ASN A 1 84 ? -19.414 0.524 23.587 1.00 85.00 84 ASN A C 1
ATOM 665 O O . ASN A 1 84 ? -20.303 0.392 24.426 1.00 85.00 84 ASN A O 1
ATOM 669 N N . TRP A 1 85 ? -18.124 0.378 23.885 1.00 84.50 85 TRP A N 1
ATOM 670 C CA . TRP A 1 85 ? -17.659 0.111 25.237 1.00 84.50 85 TRP A CA 1
ATOM 671 C C . TRP A 1 85 ? -18.069 1.235 26.194 1.00 84.50 85 TRP A C 1
ATOM 673 O O . TRP A 1 85 ? -18.747 0.963 27.180 1.00 84.50 85 TRP A O 1
ATOM 683 N N . LEU A 1 86 ? -17.772 2.501 25.881 1.00 76.88 86 LEU A N 1
ATOM 684 C CA . LEU A 1 86 ? -18.120 3.636 26.743 1.00 76.88 86 LEU A CA 1
ATOM 685 C C . LEU A 1 86 ? -19.631 3.763 26.969 1.00 76.88 86 LEU A C 1
ATOM 687 O O . LEU A 1 86 ? -20.069 3.936 28.104 1.00 76.88 86 LEU A O 1
ATOM 691 N N . THR A 1 87 ? -20.430 3.655 25.908 1.00 75.75 87 THR A N 1
ATOM 692 C CA . THR A 1 87 ? -21.896 3.779 25.989 1.00 75.75 87 THR A CA 1
ATOM 693 C C . THR A 1 87 ? -22.547 2.662 26.801 1.00 75.75 87 THR A C 1
ATOM 695 O O . THR A 1 87 ? -23.608 2.889 27.380 1.00 75.75 87 THR A O 1
ATOM 698 N N . SER A 1 88 ? -21.908 1.490 26.906 1.00 78.94 88 SER A N 1
ATOM 699 C CA . SER A 1 88 ? -22.376 0.405 27.779 1.00 78.94 88 SER A CA 1
ATOM 700 C C . SER A 1 88 ? -22.266 0.737 29.274 1.00 78.94 88 SER A C 1
ATOM 702 O O . SER A 1 88 ? -23.066 0.240 30.064 1.00 78.94 88 SER A O 1
ATOM 704 N N . PHE A 1 89 ? -21.324 1.608 29.660 1.00 70.00 89 PHE A N 1
ATOM 705 C CA . PHE A 1 89 ? -21.155 2.078 31.041 1.00 70.00 89 PHE A CA 1
ATOM 706 C C . PHE A 1 89 ? -21.849 3.419 31.293 1.00 70.00 89 PHE A C 1
ATOM 708 O O . PHE A 1 89 ? -22.419 3.618 32.363 1.00 70.00 89 PHE A O 1
ATOM 715 N N . CYS A 1 90 ? -21.828 4.320 30.307 1.00 70.25 90 CYS A N 1
ATOM 716 C CA . CYS A 1 90 ? -22.392 5.665 30.394 1.00 70.25 90 CYS A CA 1
ATOM 717 C C . CYS A 1 90 ? -23.304 5.945 29.183 1.00 70.25 90 CYS A C 1
ATOM 719 O O . CYS A 1 90 ? -22.854 6.514 28.179 1.00 70.25 90 CYS A O 1
ATOM 721 N N . PRO A 1 91 ? -24.590 5.552 29.247 1.00 70.12 91 PRO A N 1
ATOM 722 C CA . PRO A 1 91 ? -25.544 5.794 28.171 1.00 70.12 91 PRO A CA 1
ATOM 723 C C . PRO A 1 91 ? -25.701 7.295 27.894 1.00 70.12 91 PRO A C 1
ATOM 725 O O . PRO A 1 91 ? -25.965 8.078 28.801 1.00 70.12 91 PRO A O 1
ATOM 728 N N . GLY A 1 92 ? -25.558 7.699 26.631 1.00 66.88 92 GLY A N 1
ATOM 729 C CA . GLY A 1 92 ? -25.654 9.102 26.204 1.00 66.88 92 GLY A CA 1
ATOM 730 C C . GLY A 1 92 ? -24.310 9.818 26.038 1.00 66.88 92 GLY A C 1
ATOM 731 O O . GLY A 1 92 ? -24.274 10.876 25.411 1.00 66.88 92 GLY A O 1
ATOM 732 N N . THR A 1 93 ? -23.204 9.228 26.502 1.00 67.00 93 THR A N 1
ATOM 733 C CA . THR A 1 93 ? -21.862 9.786 26.297 1.00 67.00 93 THR A CA 1
ATOM 734 C C . THR A 1 93 ? -21.302 9.376 24.937 1.00 67.00 93 THR A C 1
ATOM 736 O O . THR A 1 93 ? -21.235 8.191 24.613 1.00 67.00 93 THR A O 1
ATOM 739 N N . LYS A 1 94 ? -20.851 10.350 24.139 1.00 64.12 94 LYS A N 1
ATOM 740 C CA . LYS A 1 94 ? -20.097 10.097 22.904 1.00 64.12 94 LYS A CA 1
ATOM 741 C C . LYS A 1 94 ? -18.598 10.196 23.169 1.00 64.12 94 LYS A C 1
ATOM 743 O O . LYS A 1 94 ? -18.125 11.138 23.808 1.00 64.12 94 LYS A O 1
ATOM 748 N N . TRP A 1 95 ? -17.834 9.248 22.631 1.00 63.97 95 TRP A N 1
ATOM 749 C CA . TRP A 1 95 ? -16.377 9.209 22.778 1.00 63.97 95 TRP A CA 1
ATOM 750 C C . TRP A 1 95 ? -15.697 10.418 22.123 1.00 63.97 95 TRP A C 1
ATOM 752 O O . TRP A 1 95 ? -14.732 10.952 22.665 1.00 63.97 95 TRP A O 1
ATOM 762 N N . SER A 1 96 ? -16.238 10.902 20.996 1.00 61.44 96 SER A N 1
ATOM 763 C CA . SER A 1 96 ? -15.777 12.129 20.329 1.00 61.44 96 SER A CA 1
ATOM 764 C C . SER A 1 96 ? -15.779 13.330 21.270 1.00 61.44 96 SER A C 1
ATOM 766 O O . SER A 1 96 ? -14.815 14.086 21.306 1.00 61.44 96 SER A O 1
ATOM 768 N N . ASP A 1 97 ? -16.827 13.454 22.079 1.00 59.88 97 ASP A N 1
ATOM 769 C CA . ASP A 1 97 ? -17.040 14.603 22.958 1.00 59.88 97 ASP A CA 1
ATOM 770 C C . ASP A 1 97 ? -16.181 14.469 24.228 1.00 59.88 97 ASP A C 1
ATOM 772 O O . ASP A 1 97 ? -15.752 15.461 24.814 1.00 59.88 97 ASP A O 1
ATOM 776 N N . SER A 1 98 ? -15.856 13.227 24.600 1.00 55.72 98 SER A N 1
ATOM 777 C CA . SER A 1 98 ? -15.017 12.892 25.752 1.00 55.72 98 SER A CA 1
ATOM 778 C C . SER A 1 98 ? -13.520 13.099 25.481 1.00 55.72 98 SER A C 1
ATOM 780 O O . SER A 1 98 ? -12.809 13.537 26.381 1.00 55.72 98 SER A O 1
ATOM 782 N N . ILE A 1 99 ? -13.025 12.836 24.259 1.00 50.81 99 ILE A N 1
ATOM 783 C CA . ILE A 1 99 ? -11.604 13.053 23.908 1.00 50.81 99 ILE A CA 1
ATOM 784 C C . ILE A 1 99 ? -11.290 14.525 23.622 1.00 50.81 99 ILE A C 1
ATOM 786 O O . ILE A 1 99 ? -10.223 14.988 24.015 1.00 50.81 99 ILE A O 1
ATOM 790 N N . ILE A 1 100 ? -12.193 15.281 22.983 1.00 46.78 100 ILE A N 1
ATOM 791 C CA . ILE A 1 100 ? -11.971 16.720 22.722 1.00 46.78 100 ILE A CA 1
ATOM 792 C C . ILE A 1 100 ? -11.699 17.476 24.038 1.00 46.78 100 ILE A C 1
ATOM 794 O O . ILE A 1 100 ? -10.938 18.442 24.069 1.00 46.78 100 ILE A O 1
ATOM 798 N N . ASN A 1 101 ? -12.266 16.993 25.145 1.00 44.19 101 ASN A N 1
ATOM 799 C CA . ASN A 1 101 ? -12.048 17.549 26.478 1.00 44.19 101 ASN A CA 1
ATOM 800 C C . ASN A 1 101 ? -10.691 17.161 27.107 1.00 44.19 101 ASN A C 1
ATOM 802 O O . ASN A 1 101 ? -10.273 17.776 28.080 1.00 44.19 101 ASN A O 1
ATOM 806 N N . VAL A 1 102 ? -9.995 16.157 26.563 1.00 44.53 102 VAL A N 1
ATOM 807 C CA . VAL A 1 102 ? -8.626 15.776 26.960 1.00 44.53 102 VAL A CA 1
ATOM 808 C C . VAL A 1 102 ? -7.584 16.586 26.178 1.00 44.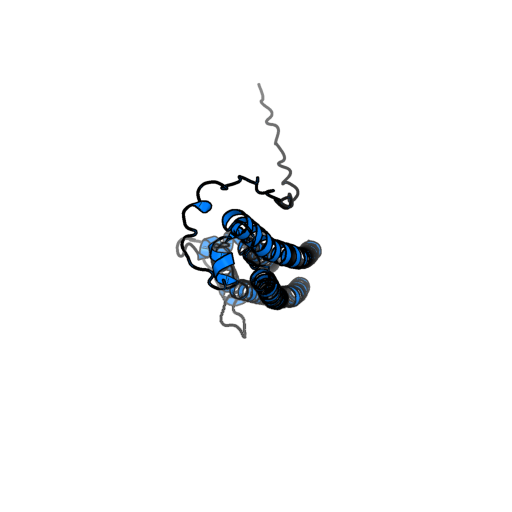53 102 VAL A C 1
ATOM 810 O O . VAL A 1 102 ? -6.560 16.952 26.748 1.00 44.53 102 VAL A O 1
ATOM 813 N N . ASP A 1 103 ? -7.860 16.920 24.910 1.00 42.72 103 ASP A N 1
ATOM 814 C CA . ASP A 1 103 ? -7.028 17.837 24.106 1.00 42.72 103 ASP A CA 1
ATOM 815 C C . ASP A 1 103 ? -7.041 19.268 24.679 1.00 42.72 103 ASP A C 1
ATOM 817 O O . ASP A 1 103 ? -6.031 19.972 24.643 1.00 42.72 103 ASP A O 1
ATOM 821 N N . ASN A 1 104 ? -8.168 19.677 25.270 1.00 39.38 104 ASN A N 1
ATOM 822 C CA . ASN A 1 104 ? -8.302 20.908 26.045 1.00 39.38 104 ASN A CA 1
ATOM 823 C C . ASN A 1 104 ? -8.090 20.624 27.534 1.00 39.38 104 ASN A C 1
ATOM 825 O O . ASN A 1 104 ? -9.027 20.667 28.332 1.00 39.38 104 ASN A O 1
ATOM 829 N N . ILE A 1 105 ? -6.850 20.337 27.929 1.00 42.75 105 ILE A N 1
ATOM 830 C CA . ILE A 1 105 ? -6.492 20.333 29.348 1.00 42.75 105 ILE A CA 1
ATOM 831 C C . ILE A 1 105 ? -6.898 21.713 29.922 1.00 42.75 105 ILE A C 1
ATOM 833 O O . ILE A 1 105 ? -6.315 22.729 29.556 1.00 42.75 105 ILE A O 1
ATOM 837 N N . TYR A 1 106 ? -7.909 21.705 30.803 1.00 45.28 106 TYR A N 1
ATOM 838 C CA . TYR A 1 106 ? -8.537 22.816 31.548 1.00 45.28 106 TYR A CA 1
ATOM 839 C C . TYR A 1 106 ? -9.695 23.585 30.877 1.00 45.28 106 TYR A C 1
ATOM 841 O O . TYR A 1 106 ? -9.501 24.650 30.300 1.00 45.28 106 TYR A O 1
ATOM 849 N N . ALA A 1 107 ? -10.933 23.122 31.102 1.00 31.30 107 ALA A N 1
ATOM 850 C CA . ALA A 1 107 ? -11.943 23.826 31.920 1.00 31.30 107 ALA A CA 1
ATOM 851 C C . ALA A 1 107 ? -13.323 23.147 31.800 1.00 31.30 107 ALA A C 1
ATOM 853 O O . ALA A 1 107 ? -14.237 23.674 31.171 1.00 31.30 107 ALA A O 1
ATOM 854 N N . PHE A 1 108 ? -13.508 21.987 32.434 1.00 34.41 108 PHE A N 1
ATOM 855 C CA . PHE A 1 108 ? -14.855 21.494 32.722 1.00 34.41 108 PHE A CA 1
ATOM 856 C C . PHE A 1 108 ? -15.054 21.486 34.235 1.00 34.41 108 PHE A C 1
ATOM 858 O O . PHE A 1 108 ? -14.581 20.600 34.941 1.00 34.41 108 PHE A O 1
ATOM 865 N N . THR A 1 109 ? -15.731 22.515 34.745 1.00 34.22 109 THR A N 1
ATOM 866 C CA . THR A 1 109 ? -16.199 22.604 36.132 1.00 34.22 109 THR A CA 1
ATOM 867 C C . THR A 1 109 ? -17.432 21.718 36.320 1.00 34.22 109 THR A C 1
ATOM 869 O O . THR A 1 109 ? -18.508 22.209 36.654 1.00 34.22 109 THR A O 1
ATOM 872 N N . ALA A 1 110 ? -17.314 20.418 36.053 1.00 36.34 110 ALA A N 1
ATOM 873 C CA . ALA A 1 110 ? -18.284 19.456 36.557 1.00 36.34 110 ALA A CA 1
ATOM 874 C C . ALA A 1 110 ? -17.678 18.802 37.789 1.00 36.34 110 ALA A C 1
ATOM 876 O O . ALA A 1 110 ? -16.638 18.153 37.713 1.00 36.34 110 ALA A O 1
ATOM 877 N N . SER A 1 111 ? -18.329 19.047 38.922 1.00 34.41 111 SER A N 1
ATOM 878 C CA . SER A 1 111 ? -18.067 18.407 40.203 1.00 34.41 111 SER A CA 1
ATOM 879 C C . SER A 1 111 ? -17.821 16.907 40.026 1.00 34.41 111 SER A C 1
ATOM 881 O O . SER A 1 111 ? -18.668 16.199 39.484 1.00 34.41 111 SER A O 1
ATOM 883 N N . GLU A 1 112 ? -16.655 16.461 40.484 1.00 47.09 112 GLU A N 1
ATOM 884 C CA . GLU A 1 112 ? -16.180 15.078 40.519 1.00 47.09 112 GLU A CA 1
ATOM 885 C C . GLU A 1 112 ? -17.241 14.141 41.121 1.00 47.09 112 GLU A C 1
ATOM 887 O O . GLU A 1 112 ? -17.647 14.328 42.272 1.00 47.09 112 GLU A O 1
ATOM 892 N N . PRO A 1 113 ? -17.743 13.170 40.330 1.00 38.75 113 PRO A N 1
ATOM 893 C CA . PRO A 1 113 ? -17.285 11.785 40.513 1.00 38.75 113 PRO A CA 1
ATOM 894 C C . PRO A 1 113 ? -17.132 10.935 39.224 1.00 38.75 113 PRO A C 1
ATOM 896 O O . PRO A 1 113 ? -16.640 9.811 39.312 1.00 38.75 113 PRO A O 1
ATOM 899 N N . ASP A 1 114 ? -17.482 11.437 38.032 1.00 43.22 114 ASP A N 1
ATOM 900 C CA . ASP A 1 114 ? -17.575 10.597 36.814 1.00 43.22 114 ASP A CA 1
ATOM 901 C C . ASP A 1 114 ? -16.266 10.456 36.005 1.00 43.22 114 ASP A C 1
ATOM 903 O O . ASP A 1 114 ? -16.079 9.487 35.265 1.00 43.22 114 ASP A O 1
ATOM 907 N N . TYR A 1 115 ? -15.305 11.371 36.165 1.00 39.22 115 TYR A N 1
ATOM 908 C CA . TYR A 1 115 ? -14.039 11.353 35.405 1.00 39.22 115 TYR A CA 1
ATOM 909 C C . TYR A 1 115 ? -13.006 10.354 35.948 1.00 39.22 115 TYR A C 1
ATOM 911 O O . TYR A 1 115 ? -12.194 9.803 35.199 1.00 39.22 115 TYR A O 1
ATOM 919 N N . THR A 1 116 ? -13.057 10.059 37.245 1.00 40.97 116 THR A N 1
ATOM 920 C CA . THR A 1 116 ? -12.183 9.082 37.909 1.00 40.97 116 THR A CA 1
ATOM 921 C C . THR A 1 116 ? -12.435 7.657 37.411 1.00 40.97 116 THR A C 1
ATOM 923 O O . THR A 1 116 ? -11.513 6.839 37.429 1.00 40.97 116 THR A O 1
ATOM 926 N N . ILE A 1 117 ? -13.647 7.368 36.921 1.00 45.00 117 ILE A N 1
ATOM 927 C CA . ILE A 1 117 ? -14.022 6.073 36.340 1.00 45.00 117 ILE A CA 1
ATOM 928 C C . ILE A 1 117 ? -13.398 5.916 34.948 1.00 45.00 117 ILE A C 1
ATOM 930 O O . ILE A 1 117 ? -12.809 4.878 34.678 1.00 45.00 117 ILE A O 1
ATOM 934 N N . LEU A 1 118 ? -13.402 6.949 34.100 1.00 46.88 118 LEU A N 1
ATOM 935 C CA . LEU A 1 118 ? -12.780 6.917 32.767 1.00 46.88 118 LEU A CA 1
ATOM 936 C C . LEU A 1 118 ? -11.250 6.769 32.817 1.00 46.88 118 LEU A C 1
ATOM 938 O O . LEU A 1 118 ? -10.685 6.035 32.017 1.00 46.88 118 LEU A O 1
ATOM 942 N N . ALA A 1 119 ? -10.561 7.395 33.774 1.00 41.34 119 ALA A N 1
ATOM 943 C CA . ALA A 1 119 ? -9.108 7.237 33.905 1.00 41.34 119 ALA A CA 1
ATOM 944 C C . ALA A 1 119 ? -8.694 5.872 34.503 1.00 41.34 119 ALA A C 1
ATOM 946 O O . ALA A 1 119 ? -7.670 5.313 34.109 1.00 41.34 119 ALA A O 1
ATOM 947 N N . LYS A 1 120 ? -9.484 5.310 35.438 1.00 40.03 120 LYS A N 1
ATOM 948 C CA . LYS A 1 120 ? -9.189 4.019 36.099 1.00 40.03 120 LYS A CA 1
ATOM 949 C C . LYS A 1 120 ? -9.752 2.790 35.378 1.00 40.03 120 LYS A C 1
ATOM 951 O O . LYS A 1 120 ? -9.103 1.752 35.418 1.00 40.03 120 LYS A O 1
ATOM 956 N N . ALA A 1 121 ? -10.900 2.881 34.705 1.00 46.50 121 ALA A N 1
ATOM 957 C CA . ALA A 1 121 ? -11.478 1.773 33.928 1.00 46.50 121 ALA A CA 1
ATOM 958 C C . ALA A 1 121 ? -10.702 1.494 32.630 1.00 46.50 121 ALA A C 1
ATOM 960 O O . ALA A 1 121 ? -10.827 0.421 32.048 1.00 46.50 121 ALA A O 1
ATOM 961 N N . VAL A 1 122 ? -9.892 2.460 32.192 1.00 48.28 122 VAL A N 1
ATOM 962 C CA . VAL A 1 122 ? -9.145 2.439 30.929 1.00 48.28 122 VAL A CA 1
ATOM 963 C C . VAL A 1 122 ? -7.654 2.113 31.146 1.00 48.28 122 VAL A C 1
ATOM 965 O O . VAL A 1 122 ? -6.897 1.980 30.187 1.00 48.28 122 VAL A O 1
ATOM 968 N N . SER A 1 123 ? -7.212 1.934 32.398 1.00 44.09 123 SER A N 1
ATOM 969 C CA . SER A 1 123 ? -5.849 1.490 32.703 1.00 44.09 123 SER A CA 1
ATOM 970 C C . SER A 1 123 ? -5.727 -0.021 32.490 1.00 44.09 123 SER A C 1
ATOM 972 O O . SER A 1 123 ? -6.128 -0.840 33.314 1.00 44.09 123 SER A O 1
ATOM 974 N N . LEU A 1 124 ? -5.181 -0.372 31.333 1.00 47.28 124 LEU A N 1
ATOM 975 C CA . LEU A 1 124 ? -4.745 -1.705 30.938 1.00 47.28 124 LEU A CA 1
ATOM 976 C C . LEU A 1 124 ? -3.823 -2.330 32.014 1.00 47.28 124 LEU A C 1
ATOM 978 O O . LEU A 1 124 ? -2.686 -1.897 32.216 1.00 47.28 124 LEU A O 1
ATOM 982 N N . GLN A 1 125 ? -4.252 -3.417 32.662 1.00 38.62 125 GLN A N 1
ATOM 983 C CA . GLN A 1 125 ? -3.305 -4.328 33.316 1.00 38.62 125 GLN A CA 1
ATOM 984 C C . GLN A 1 125 ? -2.528 -5.074 32.219 1.00 38.62 125 GLN A C 1
ATOM 986 O O . GLN A 1 125 ? -2.989 -6.082 31.695 1.00 38.62 125 GLN A O 1
ATOM 991 N N . GLY A 1 126 ? -1.367 -4.538 31.833 1.00 44.75 126 GLY A N 1
ATOM 992 C CA . GLY A 1 126 ? -0.427 -5.172 30.895 1.00 44.75 126 GLY A CA 1
ATOM 993 C C . GLY A 1 126 ? 0.189 -4.221 29.866 1.00 44.75 126 GLY A C 1
ATOM 994 O O . GLY A 1 126 ? 1.342 -4.396 29.485 1.00 44.75 126 GLY A O 1
ATOM 995 N N . VAL A 1 127 ? -0.524 -3.163 29.485 1.00 44.97 127 VAL A N 1
ATOM 996 C CA . VAL A 1 127 ? -0.054 -2.113 28.569 1.00 44.97 127 VAL A CA 1
ATOM 997 C C . VAL A 1 127 ? -0.243 -0.799 29.320 1.00 44.97 127 VAL A C 1
ATOM 999 O O . VAL A 1 127 ? -1.350 -0.468 29.688 1.00 44.97 127 VAL A O 1
ATOM 1002 N N . LYS A 1 128 ? 0.800 -0.044 29.658 1.00 52.31 128 LYS A N 1
ATOM 1003 C CA . LYS A 1 128 ? 0.670 1.130 30.556 1.00 52.31 128 LYS A CA 1
ATOM 1004 C C . LYS A 1 128 ? -0.098 2.331 29.950 1.00 52.31 128 LYS A C 1
ATOM 1006 O O . LYS A 1 128 ? 0.047 3.446 30.441 1.00 52.31 128 LYS A O 1
ATOM 1011 N N . GLU A 1 129 ? -0.881 2.134 28.892 1.00 60.25 129 GLU A N 1
ATOM 1012 C CA . GLU A 1 129 ? -1.546 3.184 28.118 1.00 60.25 129 GLU A CA 1
ATOM 1013 C C . GLU A 1 129 ? -3.072 3.068 28.202 1.00 60.25 129 GLU A C 1
ATOM 1015 O O . GLU A 1 129 ? -3.633 1.981 28.289 1.00 60.25 129 GLU A O 1
ATOM 1020 N N . ALA A 1 130 ? -3.756 4.210 28.175 1.00 68.25 130 ALA A N 1
ATOM 1021 C CA . ALA A 1 130 ? -5.212 4.277 28.124 1.00 68.25 130 ALA A CA 1
ATOM 1022 C C . ALA A 1 130 ? -5.729 4.106 26.678 1.00 68.25 130 ALA A C 1
ATOM 1024 O O . ALA A 1 130 ? -5.079 4.585 25.751 1.00 68.25 130 ALA A O 1
ATOM 1025 N N . ILE A 1 131 ? -6.934 3.545 26.467 1.00 70.31 131 ILE A N 1
ATOM 1026 C CA . ILE A 1 131 ? -7.647 3.533 25.163 1.00 70.31 131 ILE A CA 1
ATOM 1027 C C . ILE A 1 131 ? -7.613 4.920 24.501 1.00 70.31 131 ILE A C 1
ATOM 1029 O O . ILE A 1 131 ? -7.340 5.033 23.309 1.00 70.31 131 ILE A O 1
ATOM 1033 N N . ALA A 1 132 ? -7.839 5.987 25.276 1.00 67.12 132 ALA A N 1
ATOM 1034 C CA . ALA A 1 132 ? -7.777 7.360 24.776 1.00 67.12 132 ALA A CA 1
ATOM 1035 C C . ALA A 1 132 ? -6.387 7.730 24.228 1.00 67.12 132 ALA A C 1
ATOM 1037 O O . ALA A 1 132 ? -6.291 8.361 23.180 1.00 67.12 132 ALA A O 1
ATOM 1038 N N . SER A 1 133 ? -5.313 7.289 24.891 1.00 72.12 133 SER A N 1
ATOM 1039 C CA . SER A 1 133 ? -3.934 7.517 24.444 1.00 72.12 133 SER A CA 1
ATOM 1040 C C . SER A 1 133 ? -3.621 6.745 23.160 1.00 72.12 133 SER A C 1
ATOM 1042 O O . SER A 1 133 ? -3.065 7.325 22.226 1.00 72.12 133 SER A O 1
ATOM 1044 N N . LEU A 1 134 ? -4.057 5.482 23.068 1.00 75.12 134 LEU A N 1
ATOM 1045 C CA . LEU A 1 134 ? -3.904 4.657 21.866 1.00 75.12 134 LEU A CA 1
ATOM 1046 C C . LEU A 1 134 ? -4.618 5.284 20.662 1.00 75.12 134 LEU A C 1
ATOM 1048 O O . LEU A 1 134 ? -4.005 5.468 19.611 1.00 75.12 134 LEU A O 1
ATOM 1052 N N . LEU A 1 135 ? -5.881 5.688 20.827 1.00 74.69 135 LEU A N 1
ATOM 1053 C CA . LEU A 1 135 ? -6.663 6.316 19.758 1.00 74.69 135 LEU A CA 1
ATOM 1054 C C . LEU A 1 135 ? -6.113 7.685 19.355 1.00 74.69 135 LEU A C 1
ATOM 1056 O O . LEU A 1 135 ? -6.075 7.996 18.165 1.00 74.69 135 LEU A O 1
ATOM 1060 N N . LEU A 1 136 ? -5.661 8.499 20.314 1.00 75.06 136 LEU A N 1
ATOM 1061 C CA . LEU A 1 136 ? -5.041 9.790 20.018 1.00 75.06 136 LEU A CA 1
ATOM 1062 C C . LEU A 1 136 ? -3.734 9.598 19.238 1.00 75.06 136 LEU A C 1
ATOM 1064 O O . LEU A 1 136 ? -3.511 10.251 18.218 1.00 75.06 136 LEU A O 1
ATOM 1068 N N . SER A 1 137 ? -2.906 8.640 19.657 1.00 77.69 137 SER A N 1
ATOM 1069 C CA . SER A 1 137 ? -1.684 8.266 18.948 1.00 77.69 137 SER A CA 1
ATOM 1070 C C . SER A 1 137 ? -1.991 7.821 17.514 1.00 77.69 137 SER A C 1
ATOM 1072 O O . SER A 1 137 ? -1.418 8.371 16.573 1.00 77.69 137 SER A O 1
ATOM 1074 N N . SER A 1 138 ? -2.976 6.941 17.314 1.00 79.25 138 SER A N 1
ATOM 1075 C CA . SER A 1 138 ? -3.403 6.526 15.974 1.00 79.25 138 SER A CA 1
ATOM 1076 C C . SER A 1 138 ? -3.924 7.700 15.135 1.00 79.25 138 SER A C 1
ATOM 1078 O O . SER A 1 138 ? -3.543 7.845 13.975 1.00 79.25 138 SER A O 1
ATOM 1080 N N . LYS A 1 139 ? -4.738 8.596 15.710 1.00 82.00 139 LYS A N 1
ATOM 1081 C CA . LYS A 1 139 ? -5.255 9.799 15.027 1.00 82.00 139 LYS A CA 1
ATOM 1082 C C . LYS A 1 139 ? -4.134 10.720 14.560 1.00 82.00 139 LYS A C 1
ATOM 1084 O O . LYS A 1 139 ? -4.176 11.199 13.427 1.00 82.00 139 LYS A O 1
ATOM 1089 N N . THR A 1 140 ? -3.118 10.943 15.395 1.00 81.25 140 THR A N 1
ATOM 1090 C CA . THR A 1 140 ? -1.965 11.777 15.017 1.00 81.25 140 THR A CA 1
ATOM 1091 C C . THR A 1 140 ? -1.168 11.162 13.866 1.00 81.25 140 THR A C 1
ATOM 1093 O O . THR A 1 140 ? -0.819 11.883 12.935 1.00 81.25 140 THR A O 1
ATOM 1096 N N . MET A 1 141 ? -0.972 9.838 13.860 1.00 80.62 141 MET A N 1
ATOM 1097 C CA . MET A 1 141 ? -0.311 9.122 12.759 1.00 80.62 141 MET A CA 1
ATOM 1098 C C . MET A 1 141 ? -1.115 9.169 11.455 1.00 80.62 141 MET A C 1
ATOM 1100 O O . MET A 1 141 ? -0.546 9.288 10.375 1.00 80.62 141 MET A O 1
ATOM 1104 N N . VAL A 1 142 ? -2.444 9.091 11.544 1.00 82.75 142 VAL A N 1
ATOM 1105 C CA . VAL A 1 142 ? -3.343 9.065 10.380 1.00 82.75 142 VAL A CA 1
ATOM 1106 C C . VAL A 1 142 ? -3.599 10.460 9.794 1.00 82.75 142 VAL A C 1
ATOM 1108 O O . VAL A 1 142 ? -3.944 10.578 8.614 1.00 82.75 142 VAL A O 1
ATOM 1111 N N . ARG A 1 143 ? -3.417 11.532 10.581 1.00 81.88 143 ARG A N 1
ATOM 1112 C CA . ARG A 1 143 ? -3.641 12.924 10.149 1.00 81.88 143 ARG A CA 1
ATOM 1113 C C . ARG A 1 143 ? -2.788 13.306 8.939 1.00 81.88 143 ARG A C 1
ATOM 1115 O O . ARG A 1 143 ? -3.266 14.045 8.079 1.00 81.88 143 ARG A O 1
ATOM 1122 N N . ASP A 1 144 ? -1.572 12.775 8.843 1.00 78.31 144 ASP A N 1
ATOM 1123 C CA . ASP A 1 144 ? -0.692 12.976 7.694 1.00 78.31 144 ASP A CA 1
ATOM 1124 C C . ASP A 1 144 ? -0.677 11.757 6.760 1.00 78.31 144 ASP A C 1
ATOM 1126 O O . ASP A 1 144 ? 0.287 11.001 6.661 1.00 78.31 144 ASP A O 1
ATOM 1130 N N . ALA A 1 145 ? -1.766 11.578 6.012 1.00 72.31 145 ALA A N 1
ATOM 1131 C CA . ALA A 1 145 ? -1.870 10.498 5.030 1.00 72.31 145 ALA A CA 1
ATOM 1132 C C . ALA A 1 145 ? -0.790 10.558 3.926 1.00 72.31 145 ALA A C 1
ATOM 1134 O O . ALA A 1 145 ? -0.579 9.564 3.232 1.00 72.31 145 ALA A O 1
ATOM 1135 N N . LYS A 1 146 ? -0.101 11.696 3.740 1.00 77.38 146 LYS A N 1
ATOM 1136 C CA . LYS A 1 146 ? 0.952 11.845 2.722 1.00 77.38 146 LYS A CA 1
ATOM 1137 C C . LYS A 1 146 ? 2.268 11.188 3.139 1.00 77.38 146 LYS A C 1
ATOM 1139 O O . LYS A 1 146 ? 3.038 10.811 2.260 1.00 77.38 146 LYS A O 1
ATOM 1144 N N . SER A 1 147 ? 2.507 11.014 4.439 1.00 82.31 147 SER A N 1
ATOM 1145 C CA . SER A 1 147 ? 3.690 10.334 4.983 1.00 82.31 147 SER A CA 1
ATOM 1146 C C . SER A 1 147 ? 3.414 8.894 5.424 1.00 82.31 147 SER A C 1
ATOM 1148 O O . SER A 1 147 ? 4.283 8.252 6.012 1.00 82.31 147 SER A O 1
ATOM 1150 N N . MET A 1 148 ? 2.229 8.354 5.115 1.00 89.25 148 MET A N 1
ATOM 1151 C CA . MET A 1 148 ? 1.858 6.998 5.509 1.00 89.25 148 MET A CA 1
ATOM 1152 C C . MET A 1 148 ? 2.788 5.959 4.870 1.00 89.25 148 MET A C 1
ATOM 1154 O O . MET A 1 148 ? 2.877 5.838 3.648 1.00 89.25 148 MET A O 1
ATOM 1158 N N . THR A 1 149 ? 3.454 5.178 5.716 1.00 89.25 149 THR A N 1
ATOM 1159 C CA . THR A 1 149 ? 4.320 4.060 5.320 1.00 89.25 149 THR A CA 1
ATOM 1160 C C . THR A 1 149 ? 3.723 2.735 5.798 1.00 89.25 149 THR A C 1
ATOM 1162 O O . THR A 1 149 ? 2.906 2.741 6.723 1.00 89.25 149 THR A O 1
ATOM 1165 N N . PRO A 1 150 ? 4.143 1.581 5.243 1.00 88.12 150 PRO A N 1
ATOM 1166 C CA . PRO A 1 150 ? 3.717 0.272 5.745 1.00 88.12 150 PRO A CA 1
ATOM 1167 C C . PRO A 1 150 ? 3.966 0.084 7.250 1.00 88.12 150 PRO A C 1
ATOM 1169 O O . PRO A 1 150 ? 3.134 -0.491 7.942 1.00 88.12 150 PRO A O 1
ATOM 1172 N N . LEU A 1 151 ? 5.069 0.635 7.772 1.00 88.12 151 LEU A N 1
ATOM 1173 C CA . LEU A 1 151 ? 5.403 0.579 9.197 1.00 88.12 151 LEU A CA 1
ATOM 1174 C C . LEU A 1 151 ? 4.422 1.391 10.057 1.00 88.12 151 LEU A C 1
ATOM 1176 O O . LEU A 1 151 ? 3.969 0.915 11.096 1.00 88.12 151 LEU A O 1
ATOM 1180 N N . ILE A 1 152 ? 4.082 2.611 9.624 1.00 89.94 152 ILE A N 1
ATOM 1181 C CA . ILE A 1 152 ? 3.099 3.448 10.330 1.00 89.94 152 ILE A CA 1
ATOM 1182 C C . ILE A 1 152 ? 1.723 2.777 10.286 1.00 89.94 152 ILE A C 1
ATOM 1184 O O . ILE A 1 152 ? 1.047 2.708 11.309 1.00 89.94 152 ILE A O 1
ATOM 1188 N N . LEU A 1 153 ? 1.336 2.222 9.135 1.00 91.00 153 LEU A N 1
ATOM 1189 C CA . LEU A 1 153 ? 0.086 1.483 8.992 1.00 91.00 153 LEU A CA 1
ATOM 1190 C C . LEU A 1 153 ? 0.023 0.285 9.949 1.00 91.00 153 LEU A C 1
ATOM 1192 O O . LEU A 1 153 ? -0.970 0.138 10.656 1.00 91.00 153 LEU A O 1
ATOM 1196 N N . ALA A 1 154 ? 1.077 -0.533 10.022 1.00 90.88 154 ALA A N 1
ATOM 1197 C CA . ALA A 1 154 ? 1.140 -1.662 10.950 1.00 90.88 154 ALA A CA 1
ATOM 1198 C C . ALA A 1 154 ? 0.943 -1.211 12.406 1.00 90.88 154 ALA A C 1
ATOM 1200 O O . ALA A 1 154 ? 0.146 -1.804 13.131 1.00 90.88 154 ALA A O 1
ATOM 1201 N N . ARG A 1 155 ? 1.574 -0.097 12.802 1.00 90.31 155 ARG A N 1
ATOM 1202 C CA . ARG A 1 155 ? 1.409 0.484 14.139 1.00 90.31 155 ARG A CA 1
ATOM 1203 C C . ARG A 1 155 ? -0.024 0.948 14.416 1.00 90.31 155 ARG A C 1
ATOM 1205 O O . ARG A 1 155 ? -0.531 0.702 15.506 1.00 90.31 155 ARG A O 1
ATOM 1212 N N . VAL A 1 156 ? -0.689 1.583 13.448 1.00 91.31 156 VAL A N 1
ATOM 1213 C CA . VAL A 1 156 ? -2.106 1.980 13.577 1.00 91.31 156 VAL A CA 1
ATOM 1214 C C . VAL A 1 156 ? -3.007 0.749 13.709 1.00 91.31 156 VAL A C 1
ATOM 1216 O O . VAL A 1 156 ? -3.915 0.743 14.541 1.00 91.31 156 VAL A O 1
ATOM 1219 N N . MET A 1 157 ? -2.748 -0.309 12.935 1.00 93.50 157 MET A N 1
ATOM 1220 C CA . MET A 1 157 ? -3.485 -1.573 13.035 1.00 93.50 157 MET A CA 1
ATOM 1221 C C . MET A 1 157 ? -3.305 -2.211 14.419 1.00 93.50 157 MET A C 1
ATOM 1223 O O . MET A 1 157 ? -4.291 -2.611 15.029 1.00 93.50 157 MET A O 1
ATOM 1227 N N . ASP A 1 158 ? -2.080 -2.241 14.950 1.00 91.56 158 ASP A N 1
ATOM 1228 C CA . ASP A 1 158 ? -1.787 -2.776 16.287 1.00 91.56 158 ASP A CA 1
ATOM 1229 C C . ASP A 1 158 ? -2.494 -2.005 17.398 1.00 91.56 158 ASP A C 1
ATOM 1231 O O . ASP A 1 158 ? -3.106 -2.602 18.285 1.00 91.56 158 ASP A O 1
ATOM 1235 N N . GLN A 1 159 ? -2.470 -0.674 17.329 1.00 89.56 159 GLN A N 1
ATOM 1236 C CA . GLN A 1 159 ? -3.202 0.165 18.274 1.00 89.56 159 GLN A CA 1
ATOM 1237 C C . GLN A 1 159 ? -4.715 -0.068 18.167 1.00 89.56 159 GLN A C 1
ATOM 1239 O O . GLN A 1 159 ? -5.393 -0.159 19.188 1.00 89.56 159 GLN A O 1
ATOM 1244 N N . SER A 1 160 ? -5.241 -0.243 16.953 1.00 91.62 160 SER A N 1
ATOM 1245 C CA . SER A 1 160 ? -6.663 -0.526 16.718 1.00 91.62 160 SER A CA 1
ATOM 1246 C C . SER A 1 160 ? -7.089 -1.886 17.291 1.00 91.62 160 SER A C 1
ATOM 1248 O O . SER A 1 160 ? -8.140 -1.995 17.927 1.00 91.62 160 SER A O 1
ATOM 1250 N N . VAL A 1 161 ? -6.252 -2.917 17.124 1.00 92.06 161 VAL A N 1
ATOM 1251 C CA . VAL A 1 161 ? -6.436 -4.248 17.730 1.00 92.06 161 VAL A CA 1
ATOM 1252 C C . VAL A 1 161 ? -6.415 -4.151 19.255 1.00 92.06 161 VAL A C 1
ATOM 1254 O O . VAL A 1 161 ? -7.317 -4.676 19.909 1.00 92.06 161 VAL A O 1
ATOM 1257 N N . ALA A 1 162 ? -5.439 -3.435 19.824 1.00 87.31 162 ALA A N 1
ATOM 1258 C CA . ALA A 1 162 ? -5.328 -3.238 21.267 1.00 87.31 162 ALA A CA 1
ATOM 1259 C C . ALA A 1 162 ? -6.566 -2.535 21.845 1.00 87.31 162 ALA A C 1
ATOM 1261 O O . ALA A 1 162 ? -7.095 -2.964 22.868 1.00 87.31 162 ALA A O 1
ATOM 1262 N N . VAL A 1 163 ? -7.088 -1.508 21.166 1.00 86.00 163 VAL A N 1
ATOM 1263 C CA . VAL A 1 163 ? -8.336 -0.837 21.566 1.00 86.00 163 VAL A CA 1
ATOM 1264 C C . VAL A 1 163 ? -9.506 -1.822 21.597 1.00 86.00 163 VAL A C 1
ATOM 1266 O O . VAL A 1 163 ? -10.215 -1.881 22.602 1.00 86.00 163 VAL A O 1
ATOM 1269 N N . CYS A 1 164 ? -9.683 -2.635 20.550 1.00 89.50 164 CYS A N 1
ATOM 1270 C CA . CYS A 1 164 ? -10.752 -3.640 20.512 1.00 89.50 164 CYS A CA 1
ATOM 1271 C C . CYS A 1 164 ? -10.597 -4.690 21.622 1.00 89.50 164 CYS A C 1
ATOM 1273 O O . CYS A 1 164 ? -11.586 -5.100 22.228 1.00 89.50 164 CYS A O 1
ATOM 1275 N N . GLN A 1 165 ? -9.362 -5.089 21.935 1.00 88.12 165 GLN A N 1
ATOM 1276 C CA . GLN A 1 165 ? -9.074 -6.011 23.030 1.00 88.12 165 GLN A CA 1
ATOM 1277 C C . GLN A 1 165 ? -9.486 -5.434 24.391 1.00 88.12 165 GLN A C 1
ATOM 1279 O O . GLN A 1 165 ? -10.118 -6.134 25.182 1.00 88.12 165 GLN A O 1
ATOM 1284 N N . VAL A 1 166 ? -9.185 -4.160 24.663 1.00 82.12 166 VAL A N 1
ATOM 1285 C CA . VAL A 1 166 ? -9.597 -3.500 25.917 1.00 82.12 166 VAL A CA 1
ATOM 1286 C C . VAL A 1 166 ? -11.108 -3.311 25.978 1.00 82.12 166 VAL A C 1
ATOM 1288 O O . VAL A 1 166 ? -11.717 -3.546 27.021 1.00 82.12 166 VAL A O 1
ATOM 1291 N N . ALA A 1 167 ? -11.719 -2.955 24.849 1.00 84.56 167 ALA A N 1
ATOM 1292 C CA . ALA A 1 167 ? -13.166 -2.846 24.709 1.00 84.56 167 ALA A CA 1
ATOM 1293 C C . ALA A 1 167 ? -13.895 -4.199 24.842 1.00 84.56 167 ALA A C 1
ATOM 1295 O O . ALA A 1 167 ? -15.123 -4.218 24.907 1.00 84.56 167 ALA A O 1
ATOM 1296 N N . LYS A 1 168 ? -13.156 -5.321 24.902 1.00 86.81 168 LYS A N 1
ATOM 1297 C CA . LYS A 1 168 ? -13.676 -6.698 24.863 1.00 86.81 168 LYS A CA 1
ATOM 1298 C C . LYS A 1 168 ? -14.542 -6.970 23.624 1.00 86.81 168 LYS A C 1
ATOM 1300 O O . LYS A 1 168 ? -15.471 -7.772 23.670 1.00 86.81 168 LYS A O 1
ATOM 1305 N N . ASP A 1 169 ? -14.225 -6.314 22.508 1.00 89.56 169 ASP A N 1
ATOM 1306 C CA . ASP A 1 169 ? -14.873 -6.517 21.211 1.00 89.56 169 ASP A CA 1
ATOM 1307 C C . ASP A 1 169 ? -14.081 -7.553 20.397 1.00 89.56 169 ASP A C 1
ATOM 1309 O O . ASP A 1 169 ? -13.316 -7.229 19.483 1.00 89.56 169 ASP A O 1
ATOM 1313 N N . ASP A 1 170 ? -14.226 -8.828 20.772 1.00 91.06 170 ASP A N 1
ATOM 1314 C CA . ASP A 1 170 ? -13.498 -9.937 20.142 1.00 91.06 170 ASP A CA 1
ATOM 1315 C C . ASP A 1 170 ? -13.819 -10.086 18.652 1.00 91.06 170 ASP A C 1
ATOM 1317 O O . ASP A 1 170 ? -12.943 -10.450 17.864 1.00 91.06 170 ASP A O 1
ATOM 1321 N N . LYS A 1 171 ? -15.050 -9.754 18.244 1.00 91.44 171 LYS A N 1
ATOM 1322 C CA . LYS A 1 171 ? -15.465 -9.804 16.839 1.00 91.44 171 LYS A CA 1
ATOM 1323 C C . LYS A 1 171 ? -14.627 -8.831 16.009 1.00 91.44 171 LYS A C 1
ATOM 1325 O O . LYS A 1 171 ? -13.993 -9.252 15.041 1.00 91.44 171 LYS A O 1
ATOM 1330 N N . ARG A 1 172 ? -14.587 -7.547 16.388 1.00 92.00 172 ARG A N 1
ATOM 1331 C CA . ARG A 1 172 ? -13.798 -6.534 15.665 1.00 92.00 172 ARG A CA 1
ATOM 1332 C C . ARG A 1 172 ? -12.297 -6.780 15.792 1.00 92.00 172 ARG A C 1
ATOM 1334 O O . ARG A 1 172 ? -11.579 -6.604 14.809 1.00 92.00 172 ARG A O 1
ATOM 1341 N N . ARG A 1 173 ? -11.830 -7.265 16.948 1.00 93.75 173 ARG A N 1
ATOM 1342 C CA . ARG A 1 173 ? -10.427 -7.646 17.177 1.00 93.75 173 ARG A CA 1
ATOM 1343 C C . ARG A 1 173 ? -9.942 -8.694 16.176 1.00 93.75 173 ARG A C 1
ATOM 1345 O O . ARG A 1 173 ? -8.975 -8.440 15.464 1.00 93.75 173 ARG A O 1
ATOM 1352 N N . VAL A 1 174 ? -10.628 -9.835 16.073 1.00 92.81 174 VAL A N 1
ATOM 1353 C CA . VAL A 1 174 ? -10.232 -10.935 15.172 1.00 92.81 174 VAL A CA 1
ATOM 1354 C C . VAL A 1 174 ? -10.255 -10.491 13.706 1.00 92.81 174 VAL A C 1
ATOM 1356 O O . VAL A 1 174 ? -9.376 -10.860 12.922 1.00 92.81 174 VAL A O 1
ATOM 1359 N N . LEU A 1 175 ? -11.229 -9.661 13.321 1.00 91.56 175 LEU A N 1
ATOM 1360 C CA . LEU A 1 175 ? -11.310 -9.106 11.968 1.00 91.56 175 LEU A CA 1
ATOM 1361 C C . LEU A 1 175 ? -10.154 -8.142 11.663 1.00 91.56 175 LEU A C 1
ATOM 1363 O O . LEU A 1 175 ? -9.583 -8.202 10.571 1.00 91.56 175 LEU A O 1
ATOM 1367 N N . LEU A 1 176 ? -9.779 -7.285 12.618 1.00 94.12 176 LEU A N 1
ATOM 1368 C CA . LEU A 1 176 ? -8.627 -6.393 12.491 1.00 94.12 176 LEU A CA 1
ATOM 1369 C C . LEU A 1 176 ? -7.308 -7.168 12.442 1.00 94.12 176 LEU A C 1
ATOM 1371 O O . LEU A 1 176 ? -6.479 -6.857 11.593 1.00 94.12 176 LEU A O 1
ATOM 1375 N N . GLU A 1 177 ? -7.125 -8.198 13.271 1.00 94.56 177 GLU A N 1
ATOM 1376 C CA . GLU A 1 177 ? -5.945 -9.078 13.238 1.00 94.56 177 GLU A CA 1
ATOM 1377 C C . GLU A 1 177 ? -5.830 -9.803 11.887 1.00 94.56 177 GLU A C 1
ATOM 1379 O O . GLU A 1 177 ? -4.768 -9.809 11.261 1.00 94.56 177 GLU A O 1
ATOM 1384 N N . THR A 1 178 ? -6.943 -10.342 11.381 1.00 92.12 178 THR A N 1
ATOM 1385 C CA . THR A 1 178 ? -6.996 -10.996 10.063 1.00 92.12 178 THR A CA 1
ATOM 1386 C C . THR A 1 178 ? -6.676 -10.009 8.939 1.00 92.12 178 THR A C 1
ATOM 1388 O O . THR A 1 178 ? -5.919 -10.323 8.018 1.00 92.12 178 THR A O 1
ATOM 1391 N N . THR A 1 179 ? -7.225 -8.794 9.016 1.00 91.75 179 THR A N 1
ATOM 1392 C CA . THR A 1 179 ? -6.953 -7.728 8.044 1.00 91.75 179 THR A CA 1
ATOM 1393 C C . THR A 1 179 ? -5.498 -7.284 8.109 1.00 91.75 179 THR A C 1
ATOM 1395 O O . THR A 1 179 ? -4.869 -7.140 7.064 1.00 91.75 179 THR A O 1
ATOM 1398 N N . LYS A 1 180 ? -4.940 -7.122 9.315 1.00 92.88 180 LYS A N 1
ATOM 1399 C CA . LYS A 1 180 ? -3.532 -6.783 9.536 1.00 92.88 180 LYS A CA 1
ATOM 1400 C C . LYS A 1 180 ? -2.637 -7.810 8.865 1.00 92.88 180 LYS A C 1
ATOM 1402 O O . LYS A 1 180 ? -1.814 -7.427 8.043 1.00 92.88 180 LYS A O 1
ATOM 1407 N N . ALA A 1 181 ? -2.851 -9.095 9.148 1.00 91.44 181 ALA A N 1
ATOM 1408 C CA . ALA A 1 181 ? -2.058 -10.170 8.568 1.00 91.44 181 ALA A CA 1
ATOM 1409 C C . ALA A 1 181 ? -2.068 -10.107 7.034 1.00 91.44 181 ALA A C 1
ATOM 1411 O O . ALA A 1 181 ? -1.015 -10.182 6.410 1.00 91.44 181 ALA A O 1
ATOM 1412 N N . LYS A 1 182 ? -3.233 -9.893 6.412 1.00 87.88 182 LYS A N 1
ATOM 1413 C CA . LYS A 1 182 ? -3.319 -9.739 4.954 1.00 87.88 182 LYS A CA 1
ATOM 1414 C C . LYS A 1 182 ? -2.585 -8.492 4.459 1.00 87.88 182 LYS A C 1
ATOM 1416 O O . LYS A 1 182 ? -1.787 -8.583 3.536 1.00 87.88 182 LYS A O 1
ATOM 1421 N N . VAL A 1 183 ? -2.838 -7.334 5.063 1.00 87.19 183 VAL A N 1
ATOM 1422 C CA . VAL A 1 183 ? -2.306 -6.043 4.605 1.00 87.19 183 VAL A CA 1
ATOM 1423 C C . VAL A 1 183 ? -0.803 -5.890 4.852 1.00 87.19 183 VAL A C 1
ATOM 1425 O O . VAL A 1 183 ? -0.139 -5.201 4.086 1.00 87.19 183 VAL A O 1
ATOM 1428 N N . GLU A 1 184 ? -0.239 -6.549 5.860 1.00 87.06 184 GLU A N 1
ATOM 1429 C CA . GLU A 1 184 ? 1.185 -6.458 6.204 1.00 87.06 184 GLU A CA 1
ATOM 1430 C C . GLU A 1 184 ? 2.089 -7.169 5.183 1.00 87.06 184 GLU A C 1
ATOM 1432 O O . GLU A 1 184 ? 3.106 -6.620 4.756 1.00 87.06 184 GLU A O 1
ATOM 1437 N N . TRP A 1 185 ? 1.690 -8.355 4.715 1.00 86.19 185 TRP A N 1
ATOM 1438 C CA . TRP A 1 185 ? 2.444 -9.111 3.700 1.00 86.19 185 TRP A CA 1
ATOM 1439 C C . TRP A 1 185 ? 2.356 -8.515 2.308 1.00 86.19 185 TRP A C 1
ATOM 1441 O O . TRP A 1 185 ? 3.195 -8.755 1.436 1.00 86.19 185 TRP A O 1
ATOM 1451 N N . LEU A 1 186 ? 1.303 -7.747 2.102 1.00 84.75 186 LEU A N 1
ATOM 1452 C CA . LEU A 1 186 ? 0.907 -7.259 0.817 1.00 84.75 186 LEU A CA 1
ATOM 1453 C C . LEU A 1 186 ? 2.029 -6.341 0.209 1.00 84.75 186 LEU A C 1
ATOM 1455 O O . LEU A 1 186 ? 2.542 -6.680 -0.866 1.00 84.75 186 LEU A O 1
ATOM 1459 N N . PRO A 1 187 ? 2.492 -5.244 0.839 1.00 83.44 187 PRO A N 1
ATOM 1460 C CA . PRO A 1 187 ? 3.574 -4.412 0.295 1.00 83.44 187 PRO A CA 1
ATOM 1461 C C . PRO A 1 187 ? 4.862 -5.187 -0.016 1.00 83.44 187 PRO A C 1
ATOM 1463 O O . PRO A 1 187 ? 5.501 -4.935 -1.038 1.00 83.44 187 PRO A O 1
ATOM 1466 N N . VAL A 1 188 ? 5.203 -6.177 0.817 1.00 86.12 188 VAL A N 1
ATOM 1467 C CA . VAL A 1 188 ? 6.376 -7.041 0.618 1.00 86.12 188 VAL A CA 1
ATOM 1468 C C . VAL A 1 188 ? 6.239 -7.854 -0.670 1.00 86.12 188 VAL A C 1
ATOM 1470 O O . VAL A 1 188 ? 7.170 -7.906 -1.474 1.00 86.12 188 VAL A O 1
ATOM 1473 N N . ALA A 1 189 ? 5.066 -8.444 -0.914 1.00 88.69 189 ALA A N 1
ATOM 1474 C CA . ALA A 1 189 ? 4.801 -9.193 -2.139 1.00 88.69 189 ALA A CA 1
ATOM 1475 C C . ALA A 1 189 ? 4.935 -8.309 -3.392 1.00 88.69 189 ALA A C 1
ATOM 1477 O O . ALA A 1 189 ? 5.541 -8.728 -4.386 1.00 88.69 189 ALA A O 1
ATOM 1478 N N . LEU A 1 190 ? 4.428 -7.072 -3.335 1.00 89.75 190 LEU A N 1
ATOM 1479 C CA . LEU A 1 190 ? 4.552 -6.109 -4.430 1.00 89.75 190 LEU A CA 1
ATOM 1480 C C . LEU A 1 190 ? 6.017 -5.712 -4.676 1.00 89.75 190 LEU A C 1
ATOM 1482 O O . LEU A 1 190 ? 6.447 -5.632 -5.828 1.00 89.75 190 LEU A O 1
ATOM 1486 N N . ASP A 1 191 ? 6.809 -5.531 -3.618 1.00 88.94 191 ASP A N 1
ATOM 1487 C CA . ASP A 1 191 ? 8.239 -5.233 -3.722 1.00 88.94 191 ASP A CA 1
ATOM 1488 C C . ASP A 1 191 ? 9.043 -6.390 -4.325 1.00 88.94 191 ASP A C 1
ATOM 1490 O O . ASP A 1 191 ? 9.882 -6.171 -5.204 1.00 88.94 191 ASP A O 1
ATOM 1494 N N . CYS A 1 192 ? 8.749 -7.633 -3.940 1.00 90.69 192 CYS A N 1
ATOM 1495 C CA . CYS A 1 192 ? 9.348 -8.808 -4.569 1.00 90.69 192 CYS A CA 1
ATOM 1496 C C . CYS A 1 192 ? 9.033 -8.865 -6.073 1.00 90.69 192 CYS A C 1
ATOM 1498 O O . CYS A 1 192 ? 9.923 -9.140 -6.887 1.00 90.69 192 CYS A O 1
ATOM 1500 N N . LYS A 1 193 ? 7.786 -8.566 -6.464 1.00 93.56 193 LYS A N 1
ATOM 1501 C CA . LYS A 1 193 ? 7.385 -8.492 -7.878 1.00 93.56 193 LYS A CA 1
ATOM 1502 C C . LYS A 1 193 ? 8.110 -7.367 -8.610 1.00 93.56 193 LYS A C 1
ATOM 1504 O O . LYS A 1 193 ? 8.658 -7.617 -9.684 1.00 93.56 193 LYS A O 1
ATOM 1509 N N . ARG A 1 194 ? 8.199 -6.179 -8.008 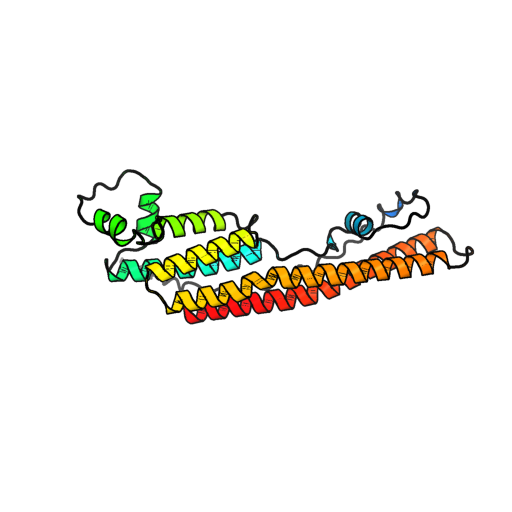1.00 93.50 194 ARG A N 1
ATOM 1510 C CA . ARG A 1 194 ? 8.947 -5.029 -8.536 1.00 93.50 194 ARG A CA 1
ATOM 1511 C C . ARG A 1 194 ? 10.399 -5.391 -8.840 1.00 93.50 194 ARG A C 1
ATOM 1513 O O . ARG A 1 194 ? 10.856 -5.161 -9.956 1.00 93.50 194 ARG A O 1
ATOM 1520 N N . LEU A 1 195 ? 11.102 -6.009 -7.889 1.00 93.3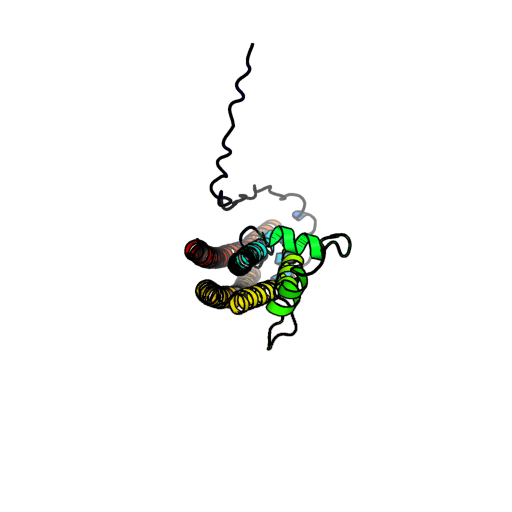1 195 LEU A N 1
ATOM 1521 C CA . LEU A 1 195 ? 12.490 -6.449 -8.073 1.00 93.31 195 LEU A CA 1
ATOM 1522 C C . LEU A 1 195 ? 12.619 -7.482 -9.199 1.00 93.31 195 LEU A C 1
ATOM 1524 O O . LEU A 1 195 ? 13.546 -7.414 -10.007 1.00 93.31 195 LEU A O 1
ATOM 1528 N N . GLY A 1 196 ? 11.682 -8.431 -9.285 1.00 94.12 196 GLY A N 1
ATOM 1529 C CA . GLY A 1 196 ? 11.648 -9.416 -10.365 1.00 94.12 196 GLY A CA 1
ATOM 1530 C C . GLY A 1 196 ? 11.495 -8.776 -11.749 1.00 94.12 196 GLY A C 1
ATOM 1531 O O . GLY A 1 196 ? 12.200 -9.159 -12.683 1.00 94.12 196 GLY A O 1
ATOM 1532 N N . ILE A 1 197 ? 10.616 -7.779 -11.868 1.00 95.69 197 ILE A N 1
ATOM 1533 C CA . ILE A 1 197 ? 10.396 -7.020 -13.105 1.00 95.69 197 ILE A CA 1
ATOM 1534 C C . ILE A 1 197 ? 11.628 -6.181 -13.449 1.00 95.69 197 ILE A C 1
ATOM 1536 O O . ILE A 1 197 ? 12.077 -6.214 -14.589 1.00 95.69 197 ILE A O 1
ATOM 1540 N N . GLN A 1 198 ? 12.239 -5.502 -12.473 1.00 94.56 198 GLN A N 1
ATOM 1541 C CA . GLN A 1 198 ? 13.471 -4.737 -12.691 1.00 94.56 198 GLN A CA 1
ATOM 1542 C C . GLN A 1 198 ? 14.604 -5.613 -13.228 1.00 94.56 198 GLN A C 1
ATOM 1544 O O . GLN A 1 198 ? 15.243 -5.241 -14.206 1.00 94.56 198 GLN A O 1
ATOM 1549 N N . ARG A 1 199 ? 14.817 -6.808 -12.662 1.00 94.94 199 ARG A N 1
ATOM 1550 C CA . ARG A 1 199 ? 15.825 -7.754 -13.175 1.00 94.94 199 ARG A CA 1
ATOM 1551 C C . ARG A 1 199 ? 15.549 -8.161 -14.625 1.00 94.94 199 ARG A C 1
ATOM 1553 O O . ARG A 1 199 ? 16.477 -8.224 -15.426 1.00 94.94 199 ARG A O 1
ATOM 1560 N N . ARG A 1 200 ? 14.283 -8.414 -14.984 1.00 96.81 200 ARG A N 1
ATOM 1561 C CA . ARG A 1 200 ? 13.893 -8.711 -16.375 1.00 96.81 200 ARG A CA 1
ATOM 1562 C C . ARG A 1 200 ? 14.083 -7.514 -17.302 1.00 96.81 200 ARG A C 1
ATOM 1564 O O . ARG A 1 200 ? 14.510 -7.707 -18.437 1.00 96.81 200 ARG A O 1
ATOM 1571 N N . ALA A 1 201 ? 13.784 -6.306 -16.831 1.00 95.69 201 ALA A N 1
ATOM 1572 C CA . ALA A 1 201 ? 13.974 -5.073 -17.583 1.00 95.69 201 ALA A CA 1
ATOM 1573 C C . ALA A 1 201 ? 15.462 -4.813 -17.855 1.00 95.69 201 ALA A C 1
ATOM 1575 O O . ALA A 1 201 ? 15.812 -4.547 -18.998 1.00 95.69 201 ALA A O 1
ATOM 1576 N N . ILE A 1 202 ? 16.332 -4.992 -16.852 1.00 94.88 202 ILE A N 1
ATOM 1577 C CA . ILE A 1 202 ? 17.796 -4.913 -17.006 1.00 94.88 202 ILE A CA 1
ATOM 1578 C C . ILE A 1 202 ? 18.264 -5.900 -18.076 1.00 94.88 202 ILE A C 1
ATOM 1580 O O . ILE A 1 202 ? 18.873 -5.490 -19.057 1.00 94.88 202 ILE A O 1
ATOM 1584 N N . LYS A 1 203 ? 17.886 -7.178 -17.959 1.00 95.75 203 LYS A N 1
ATOM 1585 C CA . LYS A 1 203 ? 18.263 -8.195 -18.949 1.00 95.75 203 LYS A CA 1
ATOM 1586 C C . LYS A 1 203 ? 17.755 -7.858 -20.358 1.00 95.75 203 LYS A C 1
ATOM 1588 O O . LYS A 1 203 ? 18.479 -8.000 -21.335 1.00 95.75 203 LYS A O 1
ATOM 1593 N N . SER A 1 204 ? 16.511 -7.390 -20.472 1.00 96.06 204 SER A N 1
ATOM 1594 C CA . SER A 1 204 ? 15.921 -6.996 -21.761 1.00 96.06 204 SER A CA 1
ATOM 1595 C C . SER A 1 204 ? 16.640 -5.791 -22.372 1.00 96.06 204 SER A C 1
ATOM 1597 O O . SER A 1 204 ? 16.785 -5.717 -23.591 1.00 96.06 204 SER A O 1
ATOM 1599 N N . LEU A 1 205 ? 17.095 -4.858 -21.532 1.00 94.44 205 LEU A N 1
ATOM 1600 C CA . LEU A 1 205 ? 17.875 -3.697 -21.941 1.00 94.44 205 LEU A CA 1
ATOM 1601 C C . LEU A 1 205 ? 19.268 -4.109 -22.429 1.00 94.44 205 LEU A C 1
ATOM 1603 O O . LEU A 1 205 ? 19.676 -3.670 -23.499 1.00 94.44 205 LEU A O 1
ATOM 1607 N N . GLU A 1 206 ? 19.957 -4.989 -21.704 1.00 93.06 206 GLU A N 1
ATOM 1608 C CA . GLU A 1 206 ? 21.256 -5.547 -22.105 1.00 93.06 206 GLU A CA 1
ATOM 1609 C C . GLU A 1 206 ? 21.153 -6.297 -23.442 1.00 93.06 206 GLU A C 1
ATOM 1611 O O . GLU A 1 206 ? 21.937 -6.059 -24.361 1.00 93.06 206 GLU A O 1
ATOM 1616 N N . GLU A 1 207 ? 20.141 -7.159 -23.599 1.00 93.19 207 GLU A N 1
ATOM 1617 C CA . GLU A 1 207 ? 19.875 -7.871 -24.854 1.00 93.19 207 GLU A CA 1
ATOM 1618 C C . GLU A 1 207 ? 19.589 -6.903 -26.008 1.00 93.19 207 GLU A C 1
ATOM 1620 O O . GLU A 1 207 ? 20.052 -7.112 -27.132 1.00 93.19 207 GLU A O 1
ATOM 1625 N N . TYR A 1 208 ? 18.830 -5.837 -25.747 1.00 91.75 208 TYR A N 1
ATOM 1626 C CA . TYR A 1 208 ? 18.545 -4.804 -26.735 1.00 91.75 208 TYR A CA 1
ATOM 1627 C C . TYR A 1 208 ? 19.812 -4.041 -27.142 1.00 91.75 208 TYR A C 1
ATOM 1629 O O . TYR A 1 208 ? 20.091 -3.900 -28.334 1.00 91.75 208 TYR A O 1
ATOM 1637 N N . GLN A 1 209 ? 20.616 -3.606 -26.173 1.00 90.06 209 GLN A N 1
ATOM 1638 C CA . GLN A 1 209 ? 21.875 -2.900 -26.409 1.00 90.06 209 GLN A CA 1
ATOM 1639 C C . GLN A 1 209 ? 22.875 -3.774 -27.179 1.00 90.06 209 GLN A C 1
ATOM 1641 O O . GLN A 1 209 ? 23.506 -3.294 -28.122 1.00 90.06 209 GLN A O 1
ATOM 1646 N N . ALA A 1 210 ? 22.961 -5.069 -26.858 1.00 89.94 210 ALA A N 1
ATOM 1647 C CA . ALA A 1 210 ? 23.784 -6.025 -27.594 1.00 89.94 210 ALA A CA 1
ATOM 1648 C C . ALA A 1 210 ? 23.337 -6.168 -29.059 1.00 89.94 210 ALA A C 1
ATOM 1650 O O . ALA A 1 210 ? 24.179 -6.207 -29.957 1.00 89.94 210 ALA A O 1
ATOM 1651 N N . ARG A 1 211 ? 22.023 -6.193 -29.331 1.00 88.44 211 ARG A N 1
ATOM 1652 C CA . ARG A 1 211 ? 21.498 -6.213 -30.709 1.00 88.44 211 ARG A CA 1
ATOM 1653 C C . ARG A 1 211 ? 21.874 -4.947 -31.470 1.00 88.44 211 ARG A C 1
ATOM 1655 O O . ARG A 1 211 ? 22.385 -5.058 -32.576 1.00 88.44 211 ARG A O 1
ATOM 1662 N N . VAL A 1 212 ? 21.679 -3.773 -30.866 1.00 85.56 212 VAL A N 1
ATOM 1663 C CA . VAL A 1 212 ? 22.011 -2.478 -31.488 1.00 85.56 212 VAL A CA 1
ATOM 1664 C C . VAL A 1 212 ? 23.516 -2.350 -31.752 1.00 85.56 212 VAL A C 1
ATOM 1666 O O . VAL A 1 212 ? 23.903 -1.824 -32.792 1.00 85.56 212 VAL A O 1
ATOM 1669 N N . ARG A 1 213 ? 24.373 -2.865 -30.858 1.00 82.81 213 ARG A N 1
ATOM 1670 C CA . ARG A 1 213 ? 25.835 -2.912 -31.047 1.00 82.81 213 ARG A CA 1
ATOM 1671 C C . ARG A 1 213 ? 26.244 -3.757 -32.255 1.00 82.81 213 ARG A C 1
ATOM 1673 O O . ARG A 1 213 ? 27.207 -3.416 -32.932 1.00 82.81 213 ARG A O 1
ATOM 1680 N N . ASN A 1 214 ? 25.528 -4.850 -32.500 1.00 83.38 214 ASN A N 1
ATOM 1681 C CA . ASN A 1 214 ? 25.827 -5.789 -33.577 1.00 83.38 214 ASN A CA 1
ATOM 1682 C C . ASN A 1 214 ? 25.187 -5.391 -34.924 1.00 83.38 214 ASN A C 1
ATOM 1684 O O . ASN A 1 214 ? 25.379 -6.099 -35.913 1.00 83.38 214 ASN A O 1
ATOM 1688 N N . GLU A 1 215 ? 24.428 -4.289 -34.993 1.00 80.62 215 GLU A N 1
ATOM 1689 C CA . GLU A 1 215 ? 23.880 -3.793 -36.259 1.00 80.62 215 GLU A CA 1
ATOM 1690 C C . GLU A 1 215 ? 24.985 -3.181 -37.147 1.00 80.62 215 GLU A C 1
ATOM 1692 O O . GLU A 1 215 ? 25.836 -2.431 -36.660 1.00 80.62 215 GLU A O 1
ATOM 1697 N N . PRO A 1 216 ? 24.987 -3.457 -38.466 1.00 71.50 216 PRO A N 1
ATOM 1698 C CA . PRO A 1 216 ? 26.017 -2.958 -39.371 1.00 71.50 216 PRO A CA 1
ATOM 1699 C C . PRO A 1 216 ? 26.013 -1.423 -39.449 1.00 71.50 216 PRO A C 1
ATOM 1701 O O . PRO A 1 216 ? 24.964 -0.795 -39.608 1.00 71.50 216 PRO A O 1
ATOM 1704 N N . ALA A 1 217 ? 27.209 -0.825 -39.420 1.00 64.38 217 ALA A N 1
ATOM 1705 C CA . ALA A 1 217 ? 27.480 0.620 -39.331 1.00 64.38 217 ALA A CA 1
ATOM 1706 C C . ALA A 1 217 ? 26.983 1.486 -40.517 1.00 64.38 217 ALA A C 1
ATOM 1708 O O . ALA A 1 217 ? 27.318 2.663 -40.617 1.00 64.38 217 ALA A O 1
ATOM 1709 N N . HIS A 1 218 ? 26.182 0.932 -41.430 1.00 59.75 218 HIS A N 1
ATOM 1710 C CA . HIS A 1 218 ? 25.642 1.631 -42.601 1.00 59.75 218 HIS A CA 1
ATOM 1711 C C . HIS A 1 218 ? 24.365 2.440 -42.306 1.00 59.75 218 HIS A C 1
ATOM 1713 O O . HIS A 1 218 ? 23.784 3.040 -43.212 1.00 59.75 218 HIS A O 1
ATOM 1719 N N . ALA A 1 219 ? 23.894 2.466 -41.056 1.00 62.91 219 ALA A N 1
ATOM 1720 C CA . ALA A 1 219 ? 22.721 3.236 -40.663 1.00 62.91 219 ALA A CA 1
ATOM 1721 C C . ALA A 1 219 ? 23.055 4.723 -40.440 1.00 62.91 219 ALA A C 1
ATOM 1723 O O . ALA A 1 219 ? 24.048 5.074 -39.812 1.00 62.91 219 ALA A O 1
ATOM 1724 N N . ASN A 1 220 ? 22.173 5.615 -40.908 1.00 74.94 220 ASN A N 1
ATOM 1725 C CA . ASN A 1 220 ? 22.234 7.040 -40.574 1.00 74.94 220 ASN A CA 1
ATOM 1726 C C . ASN A 1 220 ? 22.176 7.214 -39.032 1.00 74.94 220 ASN A C 1
ATOM 1728 O O . ASN A 1 220 ? 21.191 6.755 -38.436 1.00 74.94 220 ASN A O 1
ATOM 1732 N N . PRO A 1 221 ? 23.150 7.902 -38.397 1.00 74.19 221 PRO A N 1
ATOM 1733 C CA . PRO A 1 221 ? 23.238 8.052 -36.940 1.00 74.19 221 PRO A CA 1
ATOM 1734 C C . PRO A 1 221 ? 21.959 8.592 -36.290 1.00 74.19 221 PRO A C 1
ATOM 1736 O O . PRO A 1 221 ? 21.549 8.120 -35.233 1.00 74.19 221 PRO A O 1
ATOM 1739 N N . SER A 1 222 ? 21.267 9.524 -36.955 1.00 75.44 222 SER A N 1
ATOM 1740 C CA . SER A 1 222 ? 20.001 10.091 -36.468 1.00 75.44 222 SER A CA 1
ATOM 1741 C C . SER A 1 222 ? 18.881 9.042 -36.410 1.00 75.44 222 SER A C 1
ATOM 1743 O O . SER A 1 222 ? 18.158 8.938 -35.418 1.00 75.44 222 SER A O 1
ATOM 1745 N N . LYS A 1 223 ? 18.775 8.189 -37.438 1.00 78.06 223 LYS A N 1
ATOM 1746 C CA . LYS A 1 223 ? 17.786 7.097 -37.474 1.00 78.06 223 LYS A CA 1
ATOM 1747 C C . LYS A 1 223 ? 18.118 5.982 -36.481 1.00 78.06 223 LYS A C 1
ATOM 1749 O O . LYS A 1 223 ? 17.220 5.244 -36.080 1.00 78.06 223 LYS A O 1
ATOM 1754 N N . GLN A 1 224 ? 19.390 5.814 -36.130 1.00 76.44 224 GLN A N 1
ATOM 1755 C CA . GLN A 1 224 ? 19.828 4.830 -35.142 1.00 76.44 224 GLN A CA 1
ATOM 1756 C C . GLN A 1 224 ? 19.571 5.323 -33.715 1.00 76.44 224 GLN A C 1
ATOM 1758 O O . GLN A 1 224 ? 19.034 4.566 -32.911 1.00 76.44 224 GLN A O 1
ATOM 1763 N N . ALA A 1 225 ? 19.826 6.605 -33.436 1.00 78.50 225 ALA A N 1
ATOM 1764 C CA . ALA A 1 225 ? 19.460 7.239 -32.172 1.00 78.50 225 ALA A CA 1
ATOM 1765 C C . ALA A 1 225 ? 17.946 7.158 -31.918 1.00 78.50 225 ALA A C 1
ATOM 1767 O O . ALA A 1 225 ? 17.533 6.660 -30.877 1.00 78.50 225 ALA A O 1
ATOM 1768 N N . GLY A 1 226 ? 17.113 7.522 -32.903 1.00 82.19 226 GLY A N 1
ATOM 1769 C CA . GLY A 1 226 ? 15.652 7.416 -32.785 1.00 82.19 226 GLY A CA 1
ATOM 1770 C C . GLY A 1 226 ? 15.160 5.986 -32.522 1.00 82.19 226 GLY A C 1
ATOM 1771 O O . GLY A 1 226 ? 14.274 5.767 -31.696 1.00 82.19 226 GLY A O 1
ATOM 1772 N N . ARG A 1 227 ? 15.767 4.988 -33.181 1.00 83.19 227 ARG A N 1
ATOM 1773 C CA . ARG A 1 227 ? 15.476 3.570 -32.917 1.00 83.19 227 ARG A CA 1
ATOM 1774 C C . ARG A 1 227 ? 15.890 3.162 -31.509 1.00 83.19 227 ARG A C 1
ATOM 1776 O O . ARG A 1 227 ? 15.084 2.534 -30.828 1.00 83.19 227 ARG A O 1
ATOM 1783 N N . ARG A 1 228 ? 17.081 3.576 -31.059 1.00 84.62 228 ARG A N 1
ATOM 1784 C CA . ARG A 1 228 ? 17.586 3.346 -29.700 1.00 84.62 228 ARG A CA 1
ATOM 1785 C C . ARG A 1 228 ? 16.575 3.809 -28.655 1.00 84.62 228 ARG A C 1
ATOM 1787 O O . ARG A 1 228 ? 16.126 2.959 -27.892 1.00 84.62 228 ARG A O 1
ATOM 1794 N N . VAL A 1 229 ? 16.167 5.084 -28.706 1.00 87.62 229 VAL A N 1
ATOM 1795 C CA . VAL A 1 229 ? 15.189 5.668 -27.765 1.00 87.62 229 VAL A CA 1
ATOM 1796 C C . VAL A 1 229 ? 13.935 4.819 -27.738 1.00 87.62 229 VAL A C 1
ATOM 1798 O O . VAL A 1 229 ? 13.493 4.386 -26.686 1.00 87.62 229 VAL A O 1
ATOM 1801 N N . LYS A 1 230 ? 13.386 4.520 -28.919 1.00 89.81 230 LYS A N 1
ATOM 1802 C CA . LYS A 1 230 ? 12.140 3.772 -29.031 1.00 89.81 230 LYS A CA 1
ATOM 1803 C C . LYS A 1 230 ? 12.241 2.397 -28.369 1.00 89.81 230 LYS A C 1
ATOM 1805 O O . LYS A 1 230 ? 11.322 2.012 -27.657 1.00 89.81 230 LYS A O 1
ATOM 1810 N N . GLY A 1 231 ? 13.333 1.665 -28.580 1.00 90.50 231 GLY A N 1
ATOM 1811 C CA . GLY A 1 231 ? 13.517 0.354 -27.957 1.00 90.50 231 GLY A CA 1
ATOM 1812 C C . GLY A 1 231 ? 13.761 0.417 -26.447 1.00 90.50 231 GLY A C 1
ATOM 1813 O O . GLY A 1 231 ? 13.159 -0.368 -25.719 1.00 90.50 231 GLY A O 1
ATOM 1814 N N . GLU A 1 232 ? 14.559 1.373 -25.960 1.00 92.50 232 GLU A N 1
ATOM 1815 C CA . GLU A 1 232 ? 14.765 1.605 -24.517 1.00 92.50 232 GLU A CA 1
ATOM 1816 C C . GLU A 1 232 ? 13.432 1.949 -23.826 1.00 92.50 232 GLU A C 1
ATOM 1818 O O . GLU A 1 232 ? 13.050 1.334 -22.829 1.00 92.50 232 GLU A O 1
ATOM 1823 N N . THR A 1 233 ? 12.656 2.845 -24.435 1.00 92.88 233 THR A N 1
ATOM 1824 C CA . THR A 1 233 ? 11.311 3.237 -24.000 1.00 92.88 233 THR A CA 1
ATOM 1825 C C . THR A 1 233 ? 10.342 2.052 -23.984 1.00 92.88 233 THR A C 1
ATOM 1827 O O . THR A 1 233 ? 9.585 1.909 -23.025 1.00 92.88 233 THR A O 1
ATOM 1830 N N . MET A 1 234 ? 10.398 1.154 -24.976 1.00 95.56 234 MET A N 1
ATOM 1831 C CA . MET A 1 234 ? 9.574 -0.064 -25.002 1.00 95.56 234 MET A CA 1
ATOM 1832 C C . MET A 1 234 ? 9.903 -1.034 -23.860 1.00 95.56 234 MET A C 1
ATOM 1834 O O . MET A 1 234 ? 9.000 -1.706 -23.358 1.00 95.56 234 MET A O 1
ATOM 1838 N N . VAL A 1 235 ? 11.169 -1.121 -23.431 1.00 95.38 235 VAL A N 1
ATOM 1839 C CA . VAL A 1 235 ? 11.550 -1.925 -22.256 1.00 95.38 235 VAL A CA 1
ATOM 1840 C C . VAL A 1 235 ? 10.897 -1.357 -20.996 1.00 95.38 235 VAL A C 1
ATOM 1842 O O . VAL A 1 235 ? 10.310 -2.119 -20.223 1.00 95.38 235 VAL A O 1
ATOM 1845 N N . LEU A 1 236 ? 10.935 -0.032 -20.820 1.00 95.50 236 LEU A N 1
ATOM 1846 C CA . LEU A 1 236 ? 10.269 0.636 -19.700 1.00 95.50 236 LEU A CA 1
ATOM 1847 C C . LEU A 1 236 ? 8.748 0.450 -19.736 1.00 95.50 236 LEU A C 1
ATOM 1849 O O . LEU A 1 236 ? 8.160 0.109 -18.715 1.00 95.50 236 LEU A O 1
ATOM 1853 N N . ASP A 1 237 ? 8.115 0.623 -20.899 1.00 96.12 237 ASP A N 1
ATOM 1854 C CA . ASP A 1 237 ? 6.661 0.474 -21.051 1.00 96.12 237 ASP A CA 1
ATOM 1855 C C . ASP A 1 237 ? 6.196 -0.937 -20.710 1.00 96.12 237 ASP A C 1
ATOM 1857 O O . ASP A 1 237 ? 5.201 -1.118 -20.010 1.00 96.12 237 ASP A O 1
ATOM 1861 N N . ARG A 1 238 ? 6.947 -1.948 -21.154 1.00 96.69 238 ARG A N 1
ATOM 1862 C CA . ARG A 1 238 ? 6.651 -3.342 -20.829 1.00 96.69 238 ARG A CA 1
ATOM 1863 C C . ARG A 1 238 ? 6.778 -3.609 -19.332 1.00 96.69 238 ARG A C 1
ATOM 1865 O O . ARG A 1 238 ? 5.897 -4.244 -18.759 1.00 96.69 238 ARG A O 1
ATOM 1872 N N . ALA A 1 239 ? 7.853 -3.126 -18.708 1.00 96.38 239 ALA A N 1
ATOM 1873 C CA . ALA A 1 239 ? 8.072 -3.277 -17.272 1.00 96.38 239 ALA A CA 1
ATOM 1874 C C . ALA A 1 239 ? 6.978 -2.573 -16.454 1.00 96.38 239 ALA A C 1
ATOM 1876 O O . ALA A 1 239 ? 6.474 -3.132 -15.480 1.00 96.38 239 ALA A O 1
ATOM 1877 N N . LEU A 1 240 ? 6.584 -1.367 -16.870 1.00 95.94 240 LEU A N 1
ATOM 1878 C CA . LEU A 1 240 ? 5.523 -0.602 -16.230 1.00 95.94 240 LEU A CA 1
ATOM 1879 C C . LEU A 1 240 ? 4.170 -1.300 -16.364 1.00 95.94 240 LEU A C 1
ATOM 1881 O O . LEU A 1 240 ? 3.480 -1.450 -15.361 1.00 95.94 240 LEU A O 1
ATOM 1885 N N . ALA A 1 241 ? 3.800 -1.743 -17.568 1.00 95.94 241 ALA A N 1
ATOM 1886 C CA . ALA A 1 241 ? 2.536 -2.434 -17.810 1.00 95.94 241 ALA A CA 1
ATOM 1887 C C . ALA A 1 241 ? 2.422 -3.709 -16.964 1.00 95.94 241 ALA A C 1
ATOM 1889 O O . ALA A 1 241 ? 1.428 -3.893 -16.265 1.00 95.94 241 ALA A O 1
ATOM 1890 N N . GLU A 1 242 ? 3.477 -4.530 -16.954 1.00 95.31 242 GLU A N 1
ATOM 1891 C CA . GLU A 1 242 ? 3.533 -5.741 -16.135 1.00 95.31 242 GLU A CA 1
ATOM 1892 C C . GLU A 1 242 ? 3.391 -5.409 -14.642 1.00 95.31 242 GLU A C 1
ATOM 1894 O O . GLU A 1 242 ? 2.636 -6.050 -13.918 1.00 95.31 242 GLU A O 1
ATOM 1899 N N . PHE A 1 243 ? 4.087 -4.378 -14.158 1.00 95.25 243 PHE A N 1
ATOM 1900 C CA . PHE A 1 243 ? 4.016 -3.994 -12.752 1.00 95.25 243 PHE A CA 1
ATOM 1901 C C . PHE A 1 243 ? 2.644 -3.427 -12.354 1.00 95.25 243 PHE A C 1
ATOM 1903 O O . PHE A 1 243 ? 2.176 -3.698 -11.248 1.00 95.25 243 PHE A O 1
ATOM 1910 N N . GLN A 1 244 ? 1.990 -2.659 -13.232 1.00 93.56 244 GLN A N 1
ATOM 1911 C CA . GLN A 1 244 ? 0.662 -2.097 -12.964 1.00 93.56 244 GLN A CA 1
ATOM 1912 C C . GLN A 1 244 ? -0.416 -3.177 -12.852 1.00 93.56 244 GLN A C 1
ATOM 1914 O O . GLN A 1 244 ? -1.312 -3.028 -12.028 1.00 93.56 244 GLN A O 1
ATOM 1919 N N . GLU A 1 245 ? -0.312 -4.269 -13.611 1.00 93.12 245 GLU A N 1
ATOM 1920 C CA . GLU A 1 245 ? -1.211 -5.423 -13.484 1.00 93.12 245 GLU A CA 1
ATOM 1921 C C . GLU A 1 245 ? -1.145 -6.012 -12.066 1.00 93.12 245 GLU A C 1
ATOM 1923 O O . GLU A 1 245 ? -2.150 -6.052 -11.356 1.00 93.12 245 GLU A O 1
ATOM 1928 N N . TYR A 1 246 ? 0.064 -6.320 -11.583 1.00 91.19 246 TYR A N 1
ATOM 1929 C CA . TYR A 1 246 ? 0.253 -6.810 -10.214 1.00 91.19 246 TYR A CA 1
ATOM 1930 C C . TYR A 1 246 ? -0.174 -5.792 -9.152 1.00 91.19 246 TYR A C 1
ATOM 1932 O O . TYR A 1 246 ? -0.744 -6.171 -8.129 1.00 91.19 246 TYR A O 1
ATOM 1940 N N . ARG A 1 247 ? 0.097 -4.498 -9.368 1.00 91.19 247 ARG A N 1
ATOM 1941 C CA . ARG A 1 247 ? -0.338 -3.426 -8.461 1.00 91.19 247 ARG A CA 1
ATOM 1942 C C . ARG A 1 247 ? -1.864 -3.320 -8.408 1.00 91.19 247 ARG A C 1
ATOM 1944 O O . ARG A 1 247 ? -2.401 -2.994 -7.355 1.00 91.19 247 ARG A O 1
ATOM 1951 N N . LEU A 1 248 ? -2.571 -3.585 -9.502 1.00 91.75 248 LEU A N 1
ATOM 1952 C CA . LEU A 1 248 ? -4.029 -3.545 -9.523 1.00 91.75 248 LEU A CA 1
ATOM 1953 C C . LEU A 1 248 ? -4.632 -4.724 -8.757 1.00 91.75 248 LEU A C 1
ATOM 1955 O O . LEU A 1 248 ? -5.466 -4.497 -7.883 1.00 91.75 248 LEU A O 1
ATOM 1959 N N . ASP A 1 249 ? -4.175 -5.949 -9.020 1.00 90.06 249 ASP A N 1
ATOM 1960 C CA . ASP A 1 249 ? -4.623 -7.154 -8.300 1.00 90.06 249 ASP A CA 1
ATOM 1961 C C . ASP A 1 249 ? -4.456 -6.993 -6.790 1.00 90.06 249 ASP A C 1
ATOM 1963 O O . ASP A 1 249 ? -5.339 -7.293 -5.981 1.00 90.06 249 ASP A O 1
ATOM 1967 N N . PHE A 1 250 ? -3.310 -6.433 -6.432 1.00 88.19 250 PHE A N 1
ATOM 1968 C CA . PHE A 1 250 ? -2.956 -6.066 -5.086 1.00 88.19 250 PHE A CA 1
ATOM 1969 C C . PHE A 1 250 ? -3.950 -5.088 -4.440 1.00 88.19 250 PHE A C 1
ATOM 1971 O O . PHE A 1 250 ? -4.447 -5.331 -3.337 1.00 88.19 250 PHE A O 1
ATOM 1978 N N . LEU A 1 251 ? -4.239 -3.974 -5.121 1.00 89.62 251 LEU A N 1
ATOM 1979 C CA . LEU A 1 251 ? -5.176 -2.966 -4.629 1.00 89.62 251 LEU A CA 1
ATOM 1980 C C . LEU A 1 251 ? -6.572 -3.567 -4.475 1.00 89.62 251 LEU A C 1
ATOM 1982 O O . LEU A 1 251 ? -7.228 -3.339 -3.462 1.00 89.62 251 LEU A O 1
ATOM 1986 N N . VAL A 1 252 ? -7.008 -4.382 -5.435 1.00 90.88 252 VAL A N 1
ATOM 1987 C CA . VAL A 1 252 ? -8.300 -5.073 -5.387 1.00 90.88 252 VAL A CA 1
ATOM 1988 C C . VAL A 1 252 ? -8.403 -5.979 -4.158 1.00 90.88 252 VAL A C 1
ATOM 1990 O O . VAL A 1 252 ? -9.423 -5.938 -3.469 1.00 90.88 252 VAL A O 1
ATOM 1993 N N . GLU A 1 253 ? -7.369 -6.760 -3.838 1.00 89.44 253 GLU A N 1
ATOM 1994 C CA . GLU A 1 253 ? -7.368 -7.617 -2.643 1.00 89.44 253 GLU A CA 1
ATOM 1995 C C . GLU A 1 253 ? -7.384 -6.801 -1.340 1.00 89.44 253 GLU A C 1
ATOM 1997 O O . GLU A 1 253 ? -8.111 -7.132 -0.396 1.00 89.44 253 GLU A O 1
ATOM 2002 N N . MET A 1 254 ? -6.648 -5.687 -1.302 1.00 87.94 254 MET A N 1
ATOM 2003 C CA . MET A 1 254 ? -6.662 -4.760 -0.169 1.00 87.94 254 MET A CA 1
ATOM 2004 C C . MET A 1 254 ? -8.058 -4.161 0.047 1.00 87.94 254 MET A C 1
ATOM 2006 O O . MET A 1 254 ? -8.593 -4.232 1.154 1.00 87.94 254 MET A O 1
ATOM 2010 N N . TYR A 1 255 ? -8.690 -3.637 -1.008 1.00 89.75 255 TYR A N 1
ATOM 2011 C CA . TYR A 1 255 ? -10.045 -3.083 -0.938 1.00 89.75 255 TYR A CA 1
ATOM 2012 C C . TYR A 1 255 ? -11.091 -4.138 -0.579 1.00 89.75 255 TYR A C 1
ATOM 2014 O O . TYR A 1 255 ? -11.999 -3.855 0.199 1.00 89.75 255 TYR A O 1
ATOM 2022 N N . ARG A 1 256 ? -10.959 -5.363 -1.097 1.00 89.88 256 ARG A N 1
ATOM 2023 C CA . ARG A 1 256 ? -11.824 -6.492 -0.731 1.00 89.88 256 ARG A CA 1
ATOM 2024 C C . ARG A 1 256 ? -11.730 -6.793 0.763 1.00 89.88 256 ARG A C 1
ATOM 2026 O O . ARG A 1 256 ? -12.760 -6.959 1.410 1.00 89.88 256 ARG A O 1
ATOM 2033 N N . THR A 1 257 ? -10.516 -6.813 1.310 1.00 88.12 257 THR A N 1
ATOM 2034 C CA . THR A 1 257 ? -10.290 -7.050 2.741 1.00 88.12 257 THR A CA 1
ATOM 2035 C C . THR A 1 257 ? -10.877 -5.920 3.590 1.00 88.12 257 THR A C 1
ATOM 2037 O O . THR A 1 257 ? -11.598 -6.187 4.548 1.00 88.12 257 THR A O 1
ATOM 2040 N N . LEU A 1 258 ? -10.654 -4.659 3.205 1.00 88.94 258 LEU A N 1
ATOM 2041 C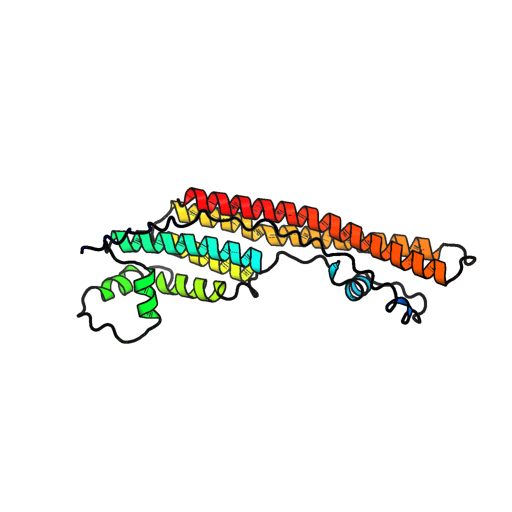 CA . LEU A 1 258 ? -11.248 -3.502 3.884 1.00 88.94 258 LEU A CA 1
ATOM 2042 C C . LEU A 1 258 ? -12.776 -3.521 3.857 1.00 88.94 258 LEU A C 1
ATOM 2044 O O . LEU A 1 258 ? -13.423 -3.188 4.846 1.00 88.94 258 LEU A O 1
ATOM 2048 N N . ARG A 1 259 ? -13.359 -3.919 2.727 1.00 89.31 259 ARG A N 1
ATOM 2049 C CA . ARG A 1 259 ? -14.806 -4.029 2.577 1.00 89.31 259 ARG A CA 1
ATOM 2050 C C . ARG A 1 259 ? -15.386 -5.103 3.494 1.00 89.31 259 ARG A C 1
ATOM 2052 O O . ARG A 1 259 ? -16.352 -4.820 4.188 1.00 89.31 259 ARG A O 1
ATOM 2059 N N . GLN A 1 260 ? -14.777 -6.290 3.541 1.00 86.69 260 GLN A N 1
ATOM 2060 C CA . GLN A 1 260 ? -15.184 -7.362 4.461 1.00 86.69 260 GLN A CA 1
ATOM 2061 C C . GLN A 1 260 ? -15.126 -6.905 5.919 1.00 86.69 260 GLN A C 1
ATOM 2063 O O . GLN A 1 260 ? -16.021 -7.206 6.704 1.00 86.69 260 GLN A O 1
ATOM 2068 N N . LEU A 1 261 ? -14.076 -6.162 6.263 1.00 86.44 261 LEU A N 1
ATOM 2069 C CA . LEU A 1 261 ? -13.893 -5.601 7.589 1.00 86.44 261 LEU A CA 1
ATOM 2070 C C . LEU A 1 261 ? -15.025 -4.612 7.939 1.00 86.44 261 LEU A C 1
ATOM 2072 O O . LEU A 1 261 ? -15.633 -4.761 8.993 1.00 86.44 261 LEU A O 1
ATOM 2076 N N . LEU A 1 262 ? -15.354 -3.673 7.044 1.00 87.81 262 LEU A N 1
ATOM 2077 C CA . LEU A 1 262 ? -16.435 -2.692 7.236 1.00 87.81 262 LEU A CA 1
ATOM 2078 C C . LEU A 1 262 ? -17.839 -3.320 7.271 1.00 87.81 262 LEU A C 1
ATOM 2080 O O . LEU A 1 262 ? -18.677 -2.926 8.078 1.00 87.81 262 LEU A O 1
ATOM 2084 N N . GLU A 1 263 ? -18.113 -4.292 6.400 1.00 86.38 263 GLU A N 1
ATOM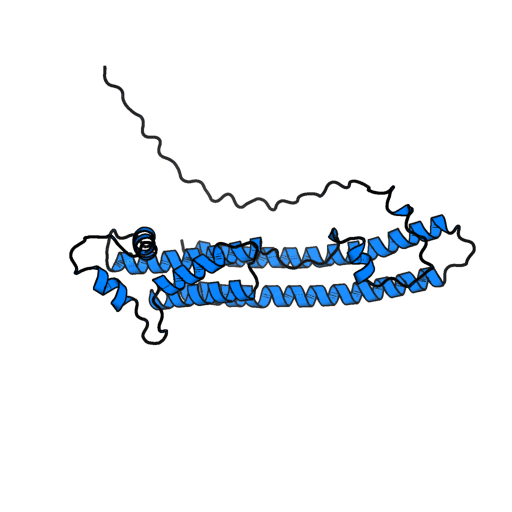 2085 C CA . GLU A 1 263 ? -19.407 -4.989 6.353 1.00 86.38 263 GLU A CA 1
ATOM 2086 C C . GLU A 1 263 ? -19.640 -5.839 7.606 1.00 86.38 263 GLU A C 1
ATOM 2088 O O . GLU A 1 263 ? -20.772 -5.985 8.053 1.00 86.38 263 GLU A O 1
ATOM 2093 N N . ALA A 1 264 ? -18.578 -6.385 8.198 1.00 76.06 264 ALA A N 1
ATOM 2094 C CA . ALA A 1 264 ? -18.679 -7.181 9.414 1.00 76.06 264 ALA A CA 1
ATOM 2095 C C . ALA A 1 264 ? -18.801 -6.334 10.697 1.00 76.06 264 ALA A C 1
ATOM 2097 O O . ALA A 1 264 ? -19.129 -6.885 11.755 1.00 76.06 264 ALA A O 1
ATOM 2098 N N . THR A 1 265 ? -18.532 -5.026 10.621 1.00 70.50 265 THR A N 1
ATOM 2099 C CA . THR A 1 265 ? -18.653 -4.077 11.741 1.00 70.50 265 THR A CA 1
ATOM 2100 C C . THR A 1 265 ? -19.965 -3.292 11.766 1.00 70.50 265 THR A C 1
ATOM 2102 O O . THR A 1 265 ? -20.259 -2.708 12.810 1.00 70.50 265 THR A O 1
ATOM 2105 N N . ALA A 1 266 ? -20.721 -3.290 10.660 1.00 62.09 266 ALA A N 1
ATOM 2106 C CA . ALA A 1 266 ? -22.098 -2.789 10.579 1.00 62.09 266 ALA A CA 1
ATOM 2107 C C . ALA A 1 266 ? -23.095 -3.749 11.254 1.00 62.09 266 ALA A C 1
ATOM 2109 O O . ALA A 1 266 ? -24.119 -3.241 11.763 1.00 62.09 266 ALA A O 1
#

Sequence (266 aa):
MTAIMQKSTAIFGHPQIPAPGFDRVFWVSQDAEILANWKQPWSERSLEDLYQDHPEKRLRSIEPSTLGLVAKTALQIADEAANNWLTSFCPGTKWSDSIINVDNIYAFTASEPDYTILAKAVSLQGVKEAIASLLLSSKTMVRDAKSMTPLILARVMDQSVAVCQVAKDDKRRVLLETTKAKVEWLPVALDCKRLGIQRRAIKSLEEYQARVRNEPAHANPSKQAGRRVKGETMVLDRALAEFQEYRLDFLVEMYRTLRQLLEATA

Organism: NCBI:txid152316

Foldseek 3Di:
DDDDDDDDDPPDDDPPPPDPPPPPPPDDPPPPPVVPPPPDPDDQDFPVNVCVVPVVLDLDFDALLLLLVLLVLLLVLLLVLLQVLVCVVPPPDHPVVVLVVVVVPDDDPDDDDPVVCQVVLQCDPPDRDGLSRLSVLSCVLSVCSNPRDLVSSLSSLVSSLVSNVSSVVVLLNVLSVVLSVLSSCLRVVLVVLLVVLSVVLRVQSVVVSVVLVPDDPPDDPVVSVVVNSVSNVVSSVVSSVSSVVSNVVSSVVNVVSSVVSVVSSD